Protein AF-A0A1F7UFH1-F1 (afdb_monomer)

Structure (mmCIF, N/CA/C/O backbone):
data_AF-A0A1F7UFH1-F1
#
_entry.id   AF-A0A1F7UFH1-F1
#
loop_
_atom_site.group_PDB
_atom_site.id
_atom_site.type_symbol
_atom_site.label_atom_id
_atom_site.label_alt_id
_atom_site.label_comp_id
_atom_site.label_asym_id
_atom_site.label_entity_id
_atom_site.label_seq_id
_atom_site.pdbx_PDB_ins_code
_atom_site.Cartn_x
_atom_site.Cartn_y
_atom_site.Cartn_z
_atom_site.occupancy
_atom_site.B_iso_or_equiv
_atom_site.auth_seq_id
_atom_site.auth_comp_id
_atom_site.auth_asym_id
_atom_site.auth_atom_id
_atom_site.pdbx_PDB_model_num
ATOM 1 N N . MET A 1 1 ? -10.768 9.382 16.674 1.00 61.75 1 MET A N 1
ATOM 2 C CA . MET A 1 1 ? -9.554 9.814 15.963 1.00 61.75 1 MET A CA 1
ATOM 3 C C . MET A 1 1 ? -8.473 8.775 16.171 1.00 61.75 1 MET A C 1
ATOM 5 O O . MET A 1 1 ? -8.217 8.397 17.304 1.00 61.75 1 MET A O 1
ATOM 9 N N . ALA A 1 2 ? -7.893 8.274 15.083 1.00 77.62 2 ALA A N 1
ATOM 10 C CA . ALA A 1 2 ? -6.764 7.357 15.162 1.00 77.62 2 ALA A CA 1
ATOM 11 C C . ALA A 1 2 ? -5.456 8.156 15.077 1.00 77.62 2 ALA A C 1
ATOM 13 O O . ALA A 1 2 ? -5.339 9.040 14.229 1.00 77.62 2 ALA A O 1
ATOM 14 N N . ARG A 1 3 ? -4.494 7.854 15.949 1.00 88.81 3 ARG A N 1
ATOM 15 C CA . ARG A 1 3 ? -3.124 8.366 15.890 1.00 88.81 3 ARG A CA 1
ATOM 16 C C . ARG A 1 3 ? -2.295 7.437 15.009 1.00 88.81 3 ARG A C 1
ATOM 18 O O . ARG A 1 3 ? -2.286 6.230 15.231 1.00 88.81 3 ARG A O 1
ATOM 25 N N . VAL A 1 4 ? -1.572 7.977 14.036 1.00 91.25 4 VAL A N 1
ATOM 26 C CA . VAL A 1 4 ? -0.674 7.167 13.201 1.00 91.25 4 VAL A CA 1
ATOM 27 C C . VAL A 1 4 ? 0.599 6.821 13.974 1.00 91.25 4 VAL A C 1
ATOM 29 O O . VAL A 1 4 ? 1.182 7.685 14.630 1.00 91.25 4 VAL A O 1
ATOM 32 N N . ILE A 1 5 ? 1.002 5.547 13.927 1.00 88.88 5 ILE A N 1
ATOM 33 C CA . ILE A 1 5 ? 2.249 5.061 14.533 1.00 88.88 5 ILE A CA 1
ATOM 34 C C . ILE A 1 5 ? 3.359 5.020 13.485 1.00 88.88 5 ILE A C 1
ATOM 36 O O . ILE A 1 5 ? 4.427 5.580 13.716 1.00 88.88 5 ILE A O 1
ATOM 40 N N . ASP A 1 6 ? 3.071 4.398 12.344 1.00 88.81 6 ASP A N 1
ATOM 41 C CA . ASP A 1 6 ? 3.981 4.207 11.216 1.00 88.81 6 ASP A CA 1
ATOM 42 C C . ASP A 1 6 ? 3.176 4.102 9.898 1.00 88.81 6 ASP A C 1
ATOM 44 O O . ASP A 1 6 ? 1.981 4.429 9.838 1.00 88.81 6 ASP A O 1
ATOM 48 N N . GLY A 1 7 ? 3.826 3.678 8.813 1.00 88.81 7 GLY A N 1
ATOM 49 C CA . GLY A 1 7 ? 3.218 3.592 7.487 1.00 88.81 7 GLY A CA 1
ATOM 50 C C . GLY A 1 7 ? 2.040 2.620 7.367 1.00 88.81 7 GLY A C 1
ATOM 51 O O . GLY A 1 7 ? 1.241 2.782 6.448 1.00 88.81 7 GLY A O 1
ATOM 52 N N . ASP A 1 8 ? 1.876 1.653 8.271 1.00 93.81 8 ASP A N 1
ATOM 53 C CA . ASP A 1 8 ? 0.812 0.646 8.178 1.00 93.81 8 ASP A CA 1
ATOM 54 C C . ASP A 1 8 ? 0.137 0.278 9.512 1.00 93.81 8 ASP A C 1
ATOM 56 O O . ASP A 1 8 ? -0.714 -0.621 9.564 1.00 93.81 8 ASP A O 1
ATOM 60 N N . THR A 1 9 ? 0.453 1.018 10.575 1.00 93.81 9 THR A N 1
ATOM 61 C CA . THR A 1 9 ? -0.120 0.859 11.907 1.00 93.81 9 THR A CA 1
ATOM 62 C C . THR A 1 9 ? -0.702 2.173 12.427 1.00 93.81 9 THR A C 1
ATOM 64 O O . THR A 1 9 ? -0.072 3.234 12.410 1.00 93.81 9 THR A O 1
ATOM 67 N N . VAL A 1 10 ? -1.919 2.090 12.969 1.00 94.25 10 VAL A N 1
ATOM 68 C CA . VAL A 1 10 ? -2.582 3.192 13.682 1.00 94.25 10 VAL A CA 1
ATOM 69 C C . VAL A 1 10 ? -3.036 2.748 15.068 1.00 94.25 10 VAL A C 1
ATOM 71 O O . VAL A 1 10 ? -3.318 1.574 15.308 1.00 94.25 10 VAL A O 1
ATOM 74 N N . GLU A 1 11 ? -3.121 3.697 15.987 1.00 92.25 11 GLU A N 1
ATOM 75 C CA . GLU A 1 11 ? -3.647 3.536 17.337 1.00 92.25 11 GLU A CA 1
ATOM 76 C C . GLU A 1 11 ? -5.002 4.237 17.437 1.00 92.25 11 GLU A C 1
ATOM 78 O O . GLU A 1 11 ? -5.151 5.390 17.035 1.00 92.25 11 GLU A O 1
ATOM 83 N N . LEU A 1 12 ? -6.014 3.522 17.917 1.00 88.88 12 LEU A N 1
ATOM 84 C CA . LEU A 1 12 ? -7.373 4.026 18.088 1.00 88.88 12 LEU A CA 1
ATOM 85 C C . LEU A 1 12 ? -7.514 4.749 19.438 1.00 88.88 12 LEU A C 1
ATOM 87 O O . LEU A 1 12 ? -6.643 4.665 20.300 1.00 88.88 12 LEU A O 1
ATOM 91 N N . GLU A 1 13 ? -8.635 5.446 19.646 1.00 86.81 13 GLU A N 1
ATOM 92 C CA . GLU A 1 13 ? -8.878 6.217 20.880 1.00 86.81 13 GLU A CA 1
ATOM 93 C C . GLU A 1 13 ? -8.868 5.363 22.154 1.00 86.81 13 GLU A C 1
ATOM 95 O O . GLU A 1 13 ? -8.534 5.857 23.226 1.00 86.81 13 GLU A O 1
ATOM 100 N N . ASP A 1 14 ? -9.217 4.081 22.040 1.00 87.12 14 ASP A N 1
ATOM 101 C CA . ASP A 1 14 ? -9.200 3.123 23.148 1.00 87.12 14 ASP A CA 1
ATOM 102 C C . ASP A 1 14 ? -7.798 2.547 23.436 1.00 87.12 14 ASP A C 1
ATOM 104 O O . ASP A 1 14 ? -7.653 1.653 24.271 1.00 87.12 14 ASP A O 1
ATOM 108 N N . GLY A 1 15 ? -6.761 3.041 22.748 1.00 89.56 15 GLY A N 1
ATOM 109 C CA . GLY A 1 15 ? -5.380 2.569 22.845 1.00 89.56 15 GLY A CA 1
ATOM 110 C C . GLY A 1 15 ? -5.121 1.244 22.123 1.00 89.56 15 GLY A C 1
ATOM 111 O O . GLY A 1 15 ? -3.995 0.741 22.139 1.00 89.56 15 GLY A O 1
ATOM 112 N N . SER A 1 16 ? -6.133 0.649 21.484 1.00 90.81 16 SER A N 1
ATOM 113 C CA . SER A 1 16 ? -5.933 -0.539 20.662 1.00 90.81 16 SER A CA 1
ATOM 114 C C . SER A 1 16 ? -5.241 -0.180 19.347 1.00 90.81 16 SER A C 1
ATOM 116 O O . SER A 1 16 ? -5.392 0.913 18.804 1.00 90.81 16 SER A O 1
ATOM 118 N N . ARG A 1 17 ? -4.452 -1.119 18.817 1.00 95.06 17 ARG A N 1
ATOM 119 C CA . ARG A 1 17 ? -3.702 -0.930 17.570 1.00 95.06 17 ARG A CA 1
ATOM 120 C C . ARG A 1 17 ? -4.344 -1.681 16.421 1.00 95.06 17 ARG A C 1
ATOM 122 O O . ARG A 1 17 ? -4.841 -2.795 16.598 1.00 95.06 17 ARG A O 1
ATOM 129 N N . LEU A 1 18 ? -4.269 -1.091 15.239 1.00 95.62 18 LEU A N 1
ATOM 130 C CA . LEU A 1 18 ? -4.772 -1.634 13.990 1.00 95.62 18 LEU A CA 1
ATOM 131 C C . LEU A 1 18 ? -3.614 -1.726 12.991 1.00 95.62 18 LEU A C 1
ATOM 133 O O . LEU A 1 18 ? -2.954 -0.723 12.736 1.00 95.62 18 LEU A O 1
ATOM 137 N N . ARG A 1 19 ? -3.381 -2.924 12.439 1.00 96.81 19 ARG A N 1
ATOM 138 C CA . ARG A 1 19 ? -2.370 -3.209 11.409 1.00 96.81 19 ARG A CA 1
ATOM 139 C C . ARG A 1 19 ? -3.048 -3.403 10.057 1.00 96.81 19 ARG A C 1
ATOM 141 O O . ARG A 1 19 ? -4.028 -4.149 9.942 1.00 96.81 19 ARG A O 1
ATOM 148 N N . TYR A 1 20 ? -2.534 -2.727 9.038 1.00 97.50 20 TYR A N 1
ATOM 149 C CA . TYR A 1 20 ? -3.092 -2.778 7.694 1.00 97.50 20 TYR A CA 1
ATOM 150 C C . TYR A 1 20 ? -2.791 -4.136 7.060 1.00 97.50 20 TYR A C 1
ATOM 152 O O . TYR A 1 20 ? -1.645 -4.576 7.017 1.00 97.50 20 TYR A O 1
ATOM 160 N N . ILE A 1 21 ? -3.828 -4.814 6.571 1.00 97.75 21 ILE A N 1
ATOM 161 C CA . ILE A 1 21 ? -3.689 -6.128 5.935 1.00 97.75 21 ILE A CA 1
ATOM 162 C C . ILE A 1 21 ? -3.039 -5.994 4.551 1.00 97.75 21 ILE A C 1
ATOM 164 O O . ILE A 1 21 ? -3.384 -5.099 3.774 1.00 97.75 21 ILE A O 1
ATOM 168 N N . GLY A 1 22 ? -2.163 -6.951 4.229 1.00 94.44 22 GLY A N 1
ATOM 169 C CA . GLY A 1 22 ? -1.655 -7.208 2.877 1.00 94.44 22 GLY A CA 1
ATOM 170 C C . GLY A 1 22 ? -0.543 -6.273 2.405 1.00 94.44 22 GLY A C 1
ATOM 171 O O . GLY A 1 22 ? -0.134 -6.349 1.243 1.00 94.44 22 GLY A O 1
ATOM 172 N N . ILE A 1 23 ? -0.061 -5.399 3.291 1.00 96.50 23 ILE A N 1
ATOM 173 C CA . ILE A 1 23 ? 1.016 -4.458 3.000 1.00 96.50 23 ILE A CA 1
ATOM 174 C C . ILE A 1 23 ? 2.067 -4.467 4.106 1.00 96.50 23 ILE A C 1
ATOM 176 O O . ILE A 1 23 ? 1.764 -4.805 5.251 1.00 96.50 23 ILE A O 1
ATOM 180 N N . ASP A 1 24 ? 3.283 -4.077 3.755 1.00 93.12 24 ASP A N 1
ATOM 181 C CA . ASP A 1 24 ? 4.407 -3.945 4.677 1.00 93.12 24 ASP A CA 1
ATOM 182 C C . ASP A 1 24 ? 5.132 -2.624 4.411 1.00 93.12 24 ASP A C 1
ATOM 184 O O . ASP A 1 24 ? 5.753 -2.451 3.357 1.00 93.12 24 ASP A O 1
ATOM 188 N N . ALA A 1 25 ? 4.955 -1.656 5.303 1.00 92.00 25 ALA A N 1
ATOM 189 C CA . ALA A 1 25 ? 5.578 -0.346 5.220 1.00 92.00 25 ALA A CA 1
ATOM 190 C C . ALA A 1 25 ? 6.925 -0.334 5.959 1.00 92.00 25 ALA A C 1
ATOM 192 O O . ALA A 1 25 ? 7.086 -1.064 6.934 1.00 92.00 25 ALA A O 1
ATOM 193 N N . PRO A 1 26 ? 7.886 0.501 5.524 1.00 85.12 26 PRO A N 1
ATOM 194 C CA . PRO A 1 26 ? 9.141 0.653 6.238 1.00 85.12 26 PRO A CA 1
ATOM 195 C C . PRO A 1 26 ? 8.922 1.136 7.677 1.00 85.12 26 PRO A C 1
ATOM 197 O O . PRO A 1 26 ? 8.178 2.092 7.912 1.00 85.12 26 PRO A O 1
ATOM 200 N N . GLU A 1 27 ? 9.589 0.488 8.626 1.00 76.62 27 GLU A N 1
ATOM 201 C CA . GLU A 1 27 ? 9.406 0.736 10.058 1.00 76.62 27 GLU A CA 1
ATOM 202 C C . GLU A 1 27 ? 10.295 1.883 10.572 1.00 76.62 27 GLU A C 1
ATOM 204 O O . GLU A 1 27 ? 11.499 1.968 10.283 1.00 76.62 27 GLU A O 1
ATOM 209 N N . VAL A 1 28 ? 9.715 2.751 11.408 1.00 66.88 28 VAL A N 1
ATOM 210 C CA . VAL A 1 28 ? 10.459 3.807 12.110 1.00 66.88 28 VAL A CA 1
ATOM 211 C C . VAL A 1 28 ? 11.191 3.171 13.292 1.00 66.88 28 VAL A C 1
ATOM 213 O O . VAL A 1 28 ? 10.587 2.704 14.261 1.00 66.88 28 VAL A O 1
ATOM 216 N N . SER A 1 29 ? 12.521 3.124 13.229 1.00 62.78 29 SER A N 1
ATOM 217 C CA . SER A 1 29 ? 13.323 2.489 14.277 1.00 62.78 29 SER A CA 1
ATOM 218 C C . SER A 1 29 ? 13.402 3.355 15.532 1.00 62.78 29 SER A C 1
ATOM 220 O O . SER A 1 29 ? 13.852 4.496 15.491 1.00 62.78 29 SER A O 1
ATOM 222 N N . SER A 1 30 ? 13.091 2.766 16.686 1.00 53.84 30 SER A N 1
ATOM 223 C CA . SER A 1 30 ? 13.350 3.375 17.998 1.00 53.84 30 SER A CA 1
ATOM 224 C C . SER A 1 30 ? 14.800 3.209 18.480 1.00 53.84 30 SER A C 1
ATOM 226 O O . SER A 1 30 ? 15.181 3.803 19.487 1.00 53.84 30 SER A O 1
ATOM 228 N N . THR A 1 31 ? 15.618 2.406 17.786 1.00 52.88 31 THR A N 1
ATOM 229 C CA . THR A 1 31 ? 16.976 2.010 18.211 1.00 52.88 31 THR A CA 1
ATOM 230 C C . THR A 1 31 ? 18.082 2.411 17.232 1.00 52.88 31 THR A C 1
ATOM 232 O O . THR A 1 31 ? 19.255 2.144 17.494 1.00 52.88 31 THR A O 1
ATOM 235 N N . GLY A 1 32 ? 17.736 3.110 16.146 1.00 53.22 32 GLY A N 1
ATOM 236 C CA . GLY A 1 32 ? 18.671 3.949 15.393 1.00 53.22 32 GLY A CA 1
ATOM 237 C C . GLY A 1 32 ? 18.863 3.626 13.912 1.00 53.22 32 GLY A C 1
ATOM 238 O O . GLY A 1 32 ? 19.435 4.460 13.217 1.00 53.22 32 GLY A O 1
ATOM 239 N N . ARG A 1 33 ? 18.394 2.485 13.385 1.00 55.78 33 ARG A N 1
ATOM 240 C CA . ARG A 1 33 ? 18.435 2.224 11.931 1.00 55.78 33 ARG A CA 1
ATOM 241 C C . ARG A 1 33 ? 17.031 2.211 11.361 1.00 55.78 33 ARG A C 1
ATOM 243 O O . ARG A 1 33 ? 16.427 1.156 11.215 1.00 55.78 33 ARG A O 1
ATOM 250 N N . GLU A 1 34 ? 16.530 3.409 11.103 1.00 66.62 34 GLU A N 1
ATOM 251 C CA . GLU A 1 34 ? 15.275 3.613 10.397 1.00 66.62 34 GLU A CA 1
ATOM 252 C C . GLU A 1 34 ? 15.334 2.987 9.000 1.00 66.62 34 GLU A C 1
ATOM 254 O O . GLU A 1 34 ? 16.358 3.064 8.307 1.00 66.62 34 GLU A O 1
ATOM 259 N N . GLU A 1 35 ? 14.253 2.317 8.608 1.00 77.38 35 GLU A N 1
ATOM 260 C CA . GLU A 1 35 ? 14.144 1.775 7.264 1.00 77.38 35 GLU A CA 1
ATOM 261 C C . GLU A 1 35 ? 13.930 2.911 6.262 1.00 77.38 35 GLU A C 1
ATOM 263 O O . GLU A 1 35 ? 13.284 3.921 6.544 1.00 77.38 35 GLU A O 1
ATOM 268 N N . CYS A 1 36 ? 14.502 2.776 5.067 1.00 81.00 36 CYS A N 1
ATOM 269 C CA . CYS A 1 36 ? 14.385 3.834 4.075 1.00 81.00 36 CYS A CA 1
ATOM 270 C C . CYS A 1 36 ? 12.912 4.144 3.770 1.00 81.00 36 CYS A C 1
ATOM 272 O O . CYS A 1 36 ? 12.140 3.233 3.481 1.00 81.00 36 CYS A O 1
ATOM 274 N N . LEU A 1 37 ? 12.564 5.436 3.778 1.00 85.06 37 LEU A N 1
ATOM 275 C CA . LEU A 1 37 ? 11.209 5.971 3.591 1.00 85.06 37 LEU A CA 1
ATOM 276 C C . LEU A 1 37 ? 10.218 5.690 4.730 1.00 85.06 37 LEU A C 1
ATOM 278 O O . LEU A 1 37 ? 9.031 5.936 4.529 1.00 85.06 37 LEU A O 1
ATOM 282 N N . ALA A 1 38 ? 10.655 5.275 5.920 1.00 86.50 38 ALA A N 1
ATOM 283 C CA . ALA A 1 38 ? 9.745 5.091 7.054 1.00 86.50 38 ALA A CA 1
ATOM 284 C C . ALA A 1 38 ? 9.035 6.395 7.472 1.00 86.50 38 ALA A C 1
ATOM 286 O O . ALA A 1 38 ? 7.804 6.416 7.563 1.00 86.50 38 ALA A O 1
ATOM 287 N N . GLU A 1 39 ? 9.754 7.520 7.607 1.00 83.94 39 GLU A N 1
ATOM 288 C CA . GLU A 1 39 ? 9.119 8.830 7.852 1.00 83.94 39 GLU A CA 1
ATOM 289 C C . GLU A 1 39 ? 8.142 9.219 6.732 1.00 83.94 39 GLU A C 1
ATOM 291 O O . GLU A 1 39 ? 7.045 9.710 6.995 1.00 83.94 39 GLU A O 1
ATOM 296 N N . ALA A 1 40 ? 8.513 8.972 5.471 1.00 85.56 40 ALA A N 1
ATOM 297 C CA . ALA A 1 40 ? 7.681 9.310 4.317 1.00 85.56 40 ALA A CA 1
ATOM 298 C C . ALA A 1 40 ? 6.398 8.463 4.271 1.00 85.56 40 ALA A C 1
ATOM 300 O O . ALA A 1 40 ? 5.319 8.996 4.013 1.00 85.56 40 ALA A O 1
ATOM 301 N N . ALA A 1 41 ? 6.499 7.164 4.565 1.00 89.12 41 ALA A N 1
ATOM 302 C CA . ALA A 1 41 ? 5.360 6.261 4.672 1.00 89.12 41 ALA A CA 1
ATOM 303 C C . ALA A 1 41 ? 4.435 6.672 5.825 1.00 89.12 41 ALA A C 1
ATOM 305 O O . ALA A 1 41 ? 3.218 6.750 5.648 1.00 89.12 41 ALA A O 1
ATOM 306 N N . THR A 1 42 ? 5.013 7.034 6.971 1.00 88.31 42 THR A N 1
ATOM 307 C CA . THR A 1 42 ? 4.276 7.533 8.138 1.00 88.31 42 THR A CA 1
ATOM 308 C C . THR A 1 42 ? 3.544 8.839 7.821 1.00 88.31 42 THR A C 1
ATOM 310 O O . THR A 1 42 ? 2.342 8.948 8.057 1.00 88.31 42 THR A O 1
ATOM 313 N N . ALA A 1 43 ? 4.224 9.816 7.215 1.00 85.00 43 ALA A N 1
ATOM 314 C CA . ALA A 1 43 ? 3.645 11.105 6.835 1.00 85.00 43 ALA A CA 1
ATOM 315 C C . ALA A 1 43 ? 2.539 10.970 5.774 1.00 85.00 43 ALA A C 1
ATOM 317 O O . ALA A 1 43 ? 1.535 11.693 5.814 1.00 85.00 43 ALA A O 1
ATOM 318 N N . ALA A 1 44 ? 2.692 10.028 4.841 1.00 90.25 44 ALA A N 1
ATOM 319 C CA . ALA A 1 44 ? 1.640 9.690 3.894 1.00 90.25 44 ALA A CA 1
ATOM 320 C C . ALA A 1 44 ? 0.432 9.095 4.621 1.00 90.25 44 ALA A C 1
ATOM 322 O O . ALA A 1 44 ? -0.681 9.574 4.419 1.00 90.25 44 ALA A O 1
ATOM 323 N N . ASN A 1 45 ? 0.635 8.128 5.521 1.00 93.38 45 ASN A N 1
ATOM 324 C CA . ASN A 1 45 ? -0.454 7.538 6.293 1.00 93.38 45 ASN A CA 1
ATOM 325 C C . ASN A 1 45 ? -1.191 8.605 7.128 1.00 93.38 45 ASN A C 1
ATOM 327 O O . ASN A 1 45 ? -2.411 8.712 7.020 1.00 93.38 45 ASN A O 1
ATOM 331 N N . VAL A 1 46 ? -0.468 9.493 7.828 1.00 90.00 46 VAL A N 1
ATOM 332 C CA . VAL A 1 46 ? -1.025 10.679 8.521 1.00 90.00 46 VAL A CA 1
ATOM 333 C C . VAL A 1 46 ? -1.912 11.497 7.589 1.00 90.00 46 VAL A C 1
ATOM 335 O O . VAL A 1 46 ? -3.087 11.721 7.876 1.00 90.00 46 VAL A O 1
ATOM 338 N N . SER A 1 47 ? -1.387 11.877 6.425 1.00 89.94 47 SER A N 1
ATOM 339 C CA . SER A 1 47 ? -2.120 12.683 5.442 1.00 89.94 47 SER A CA 1
ATOM 340 C C . SER A 1 47 ? -3.365 11.972 4.903 1.00 89.94 47 SER A C 1
ATOM 342 O O . SER A 1 47 ? -4.319 12.622 4.460 1.00 89.94 47 SER A O 1
ATOM 344 N N . LEU A 1 48 ? -3.373 10.637 4.910 1.00 88.31 48 LEU A N 1
ATOM 345 C CA . LEU A 1 48 ? -4.475 9.819 4.426 1.00 88.31 48 LEU A CA 1
ATOM 346 C C . LEU A 1 48 ? -5.577 9.635 5.467 1.00 88.31 48 LEU A C 1
ATOM 348 O O . LEU A 1 48 ? -6.738 9.696 5.061 1.00 88.31 48 LEU A O 1
ATOM 352 N N . VAL A 1 49 ? -5.251 9.472 6.753 1.00 91.25 49 VAL A N 1
ATOM 353 C CA . VAL A 1 49 ? -6.223 9.033 7.776 1.00 91.25 49 VAL A CA 1
ATOM 354 C C . VAL A 1 49 ? -6.447 10.012 8.927 1.00 91.25 49 VAL A C 1
ATOM 356 O O . VAL A 1 49 ? -7.525 10.001 9.521 1.00 91.25 49 VAL A O 1
ATOM 359 N N . GLU A 1 50 ? -5.476 10.860 9.263 1.00 85.75 50 GLU A N 1
ATOM 360 C CA . GLU A 1 50 ? -5.580 11.713 10.447 1.00 85.75 50 GLU A CA 1
ATOM 361 C C . GLU A 1 50 ? -6.606 12.835 10.237 1.00 85.75 50 GLU A C 1
ATOM 363 O O . GLU A 1 50 ? -6.698 13.445 9.171 1.00 85.75 50 GLU A O 1
ATOM 368 N N . GLY A 1 51 ? -7.440 13.069 11.255 1.00 84.06 51 GLY A N 1
ATOM 369 C CA . GLY A 1 51 ? -8.540 14.034 11.191 1.00 84.06 51 GLY A CA 1
ATOM 370 C C . GLY A 1 51 ? -9.693 13.648 10.253 1.00 84.06 51 GLY A C 1
ATOM 371 O O . GLY A 1 51 ? -10.599 14.458 10.060 1.00 84.06 51 GLY A O 1
ATOM 372 N N . LYS A 1 52 ? -9.692 12.435 9.679 1.00 86.00 52 LYS A N 1
ATOM 373 C CA . LYS A 1 52 ? -10.736 11.953 8.763 1.00 86.00 52 LYS A CA 1
ATOM 374 C C . LYS A 1 52 ? -11.548 10.815 9.367 1.00 86.00 52 LYS A C 1
ATOM 376 O O . LYS A 1 52 ? -11.082 10.073 10.231 1.00 86.00 52 LYS A O 1
ATOM 381 N N . GLU A 1 53 ? -12.769 10.659 8.870 1.00 86.25 53 GLU A N 1
ATOM 382 C CA . GLU A 1 53 ? -13.561 9.459 9.118 1.00 86.25 53 GLU A CA 1
ATOM 383 C C . GLU A 1 53 ? -13.034 8.318 8.241 1.00 86.25 53 GLU A C 1
ATOM 385 O O . GLU A 1 53 ? -12.935 8.451 7.016 1.00 86.25 53 GLU A O 1
ATOM 390 N N . VAL A 1 54 ? -12.671 7.205 8.878 1.00 90.44 54 VAL A N 1
ATOM 391 C CA . VAL A 1 54 ? -12.147 6.018 8.202 1.00 90.44 54 VAL A CA 1
ATOM 392 C C . VAL A 1 54 ? -13.083 4.835 8.395 1.00 90.44 54 VAL A C 1
ATOM 394 O O . VAL A 1 54 ? -13.510 4.530 9.507 1.00 90.44 54 VAL A O 1
ATOM 397 N N . ALA A 1 55 ? -13.377 4.138 7.303 1.00 92.12 55 ALA A N 1
ATOM 398 C CA . ALA A 1 55 ? -14.085 2.870 7.327 1.00 92.12 55 ALA A CA 1
ATOM 399 C C . ALA A 1 55 ? -13.076 1.720 7.329 1.00 92.12 55 ALA A C 1
ATOM 401 O O . ALA A 1 55 ? -12.084 1.738 6.599 1.00 92.12 55 ALA A O 1
ATOM 402 N N . VAL A 1 56 ? -13.344 0.688 8.125 1.00 94.75 56 VAL A N 1
ATOM 403 C CA . VAL A 1 56 ? -12.469 -0.482 8.242 1.00 94.75 56 VAL A CA 1
ATOM 404 C C . VAL A 1 56 ? -13.215 -1.752 7.855 1.00 94.75 56 VAL A C 1
ATOM 406 O O . VAL A 1 56 ? -14.396 -1.908 8.160 1.00 94.75 56 VAL A O 1
ATOM 409 N N . LYS A 1 57 ? -12.532 -2.676 7.177 1.00 95.81 57 LYS A N 1
ATOM 410 C CA . LYS A 1 57 ? -13.069 -3.997 6.820 1.00 95.81 57 LYS A CA 1
ATOM 411 C C . LYS A 1 57 ? -12.145 -5.095 7.329 1.00 95.81 57 LYS A C 1
ATOM 413 O O . LYS A 1 57 ? -10.928 -4.948 7.274 1.00 95.81 57 LYS A O 1
ATOM 418 N N . THR A 1 58 ? -12.723 -6.187 7.808 1.00 96.69 58 THR A N 1
ATOM 419 C CA . THR A 1 58 ? -11.991 -7.396 8.200 1.00 96.69 58 THR A CA 1
ATOM 420 C C . THR A 1 58 ? -11.762 -8.318 7.004 1.00 96.69 58 THR A C 1
ATOM 422 O O . THR A 1 58 ? -12.399 -8.173 5.951 1.00 96.69 58 THR A O 1
ATOM 425 N N . ASP A 1 59 ? -10.860 -9.277 7.189 1.00 95.88 59 ASP A N 1
ATOM 426 C CA . ASP A 1 59 ? -10.744 -10.465 6.345 1.00 95.88 59 ASP A C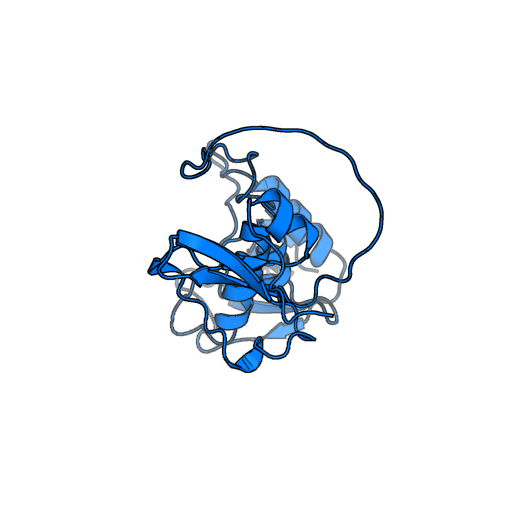A 1
ATOM 427 C C . ASP A 1 59 ? -11.030 -11.716 7.200 1.00 95.88 59 ASP A C 1
ATOM 429 O O . ASP A 1 59 ? -11.958 -11.686 8.014 1.00 95.88 59 ASP A O 1
ATOM 433 N N . VAL A 1 60 ? -10.276 -12.801 7.025 1.00 97.00 60 VAL A N 1
ATOM 434 C CA . VAL A 1 60 ? -10.461 -14.059 7.758 1.00 97.00 60 VAL A CA 1
ATOM 435 C C . VAL A 1 60 ? -10.016 -13.917 9.215 1.00 97.00 60 VAL A C 1
ATOM 437 O O . VAL A 1 60 ? -10.716 -14.373 10.120 1.00 97.00 60 VAL A O 1
ATOM 440 N N . SER A 1 61 ? -8.872 -13.279 9.450 1.00 95.50 61 SER A N 1
ATOM 441 C CA . SER A 1 61 ? -8.314 -13.046 10.779 1.00 95.50 61 SER A CA 1
ATOM 442 C C . SER A 1 61 ? -8.795 -11.707 11.339 1.00 95.50 61 SER A C 1
ATOM 444 O O . SER A 1 61 ? -8.753 -10.678 10.664 1.00 95.50 61 SER A O 1
ATOM 446 N N . ASP A 1 62 ? -9.210 -11.689 12.608 1.00 95.81 62 ASP A N 1
ATOM 447 C CA . ASP A 1 62 ? -9.581 -10.439 13.285 1.00 95.81 62 ASP A CA 1
ATOM 448 C C . ASP A 1 62 ? -8.373 -9.721 13.901 1.00 95.81 62 ASP A C 1
ATOM 450 O O . ASP A 1 62 ? -8.275 -8.494 13.840 1.00 95.81 62 ASP A O 1
ATOM 454 N N . LYS A 1 63 ? -7.447 -10.479 14.494 1.00 96.44 63 LYS A N 1
ATOM 455 C CA . LYS A 1 63 ? -6.266 -9.966 15.194 1.00 96.44 63 LYS A CA 1
ATOM 456 C C . LYS A 1 63 ? -5.036 -10.803 14.879 1.00 96.44 63 LYS A C 1
ATOM 458 O O . LYS A 1 63 ? -5.147 -11.997 14.613 1.00 96.44 63 LYS A O 1
ATOM 463 N N . ASP A 1 64 ? -3.867 -10.181 14.963 1.00 93.62 64 ASP A N 1
ATOM 464 C CA . ASP A 1 64 ? -2.592 -10.888 14.903 1.00 93.62 64 ASP A CA 1
ATOM 465 C C . ASP A 1 64 ? -2.147 -11.426 16.278 1.00 93.62 64 ASP A C 1
ATOM 467 O O . ASP A 1 64 ? -2.791 -11.212 17.309 1.00 93.62 64 ASP A O 1
ATOM 471 N N . ARG A 1 65 ? -0.994 -12.109 16.306 1.00 93.56 65 ARG A N 1
ATOM 472 C CA . ARG A 1 65 ? -0.400 -12.670 17.535 1.00 93.56 65 ARG A CA 1
ATOM 473 C C . ARG A 1 65 ? -0.020 -11.629 18.597 1.00 93.56 65 ARG A C 1
ATOM 475 O O . ARG A 1 65 ? 0.255 -12.007 19.731 1.00 93.56 65 ARG A O 1
ATOM 482 N N . TYR A 1 66 ? 0.037 -10.352 18.230 1.00 91.44 66 TYR A N 1
ATOM 483 C CA . TYR A 1 66 ? 0.357 -9.234 19.115 1.00 91.44 66 TYR A CA 1
ATOM 484 C C . TYR A 1 66 ? -0.906 -8.513 19.613 1.00 91.44 66 TYR A C 1
ATOM 486 O O . TYR A 1 66 ? -0.805 -7.520 20.327 1.00 91.44 66 TYR A O 1
ATOM 494 N N . GLY A 1 67 ? -2.096 -8.999 19.243 1.00 93.81 67 GLY A N 1
ATOM 495 C CA . GLY A 1 67 ? -3.380 -8.418 19.628 1.00 93.81 67 GLY A CA 1
ATOM 496 C C . GLY A 1 67 ? -3.810 -7.218 18.780 1.00 93.81 67 GLY A C 1
ATOM 497 O O . GLY A 1 67 ? -4.861 -6.627 19.070 1.00 93.81 67 GLY A O 1
ATOM 498 N N . ARG A 1 68 ? -3.051 -6.871 17.728 1.00 96.50 68 ARG A N 1
ATOM 499 C CA . ARG A 1 68 ? -3.400 -5.785 16.803 1.00 96.50 68 ARG A CA 1
ATOM 500 C C . ARG A 1 68 ? -4.548 -6.238 15.918 1.00 96.50 68 ARG A C 1
ATOM 502 O O . ARG A 1 68 ? -4.512 -7.333 15.365 1.00 96.50 68 ARG A O 1
ATOM 509 N N . SER A 1 69 ? -5.562 -5.397 15.782 1.00 97.19 69 SER A N 1
ATOM 510 C CA . SER A 1 69 ? -6.693 -5.643 14.892 1.00 97.19 69 SER A CA 1
ATOM 511 C C . SER A 1 69 ? -6.233 -5.574 13.435 1.00 97.19 69 SER A C 1
ATOM 513 O O . SER A 1 69 ? -5.591 -4.610 13.030 1.00 97.19 69 SER A O 1
ATOM 515 N N . LEU A 1 70 ? -6.563 -6.581 12.636 1.00 97.44 70 LEU A N 1
ATOM 516 C CA . LEU A 1 70 ? -6.191 -6.666 11.226 1.00 97.44 70 LEU A CA 1
ATOM 517 C C . LEU A 1 70 ? -7.302 -6.068 10.371 1.00 97.44 70 LEU A C 1
ATOM 519 O O . LEU A 1 70 ? -8.435 -6.554 10.407 1.00 97.44 70 LEU A O 1
ATOM 523 N N . ARG A 1 71 ? -7.022 -4.987 9.635 1.00 97.81 71 ARG A N 1
ATOM 524 C CA . ARG A 1 71 ? -8.046 -4.307 8.825 1.00 97.81 71 ARG A CA 1
ATOM 525 C C . ARG A 1 71 ? -7.542 -3.844 7.458 1.00 97.81 71 ARG A C 1
ATOM 527 O O . ARG A 1 71 ? -6.385 -3.476 7.275 1.00 97.81 71 ARG A O 1
ATOM 534 N N . TYR A 1 72 ? -8.468 -3.793 6.510 1.00 97.69 72 TYR A N 1
ATOM 535 C CA . TYR A 1 72 ? -8.397 -2.954 5.316 1.00 97.69 72 TYR A CA 1
ATOM 536 C C . TYR A 1 72 ? -9.002 -1.587 5.637 1.00 97.69 72 TYR A C 1
ATOM 538 O O . TYR A 1 72 ? -10.101 -1.538 6.193 1.00 97.69 72 TYR A O 1
ATOM 546 N N . VAL A 1 73 ? -8.315 -0.498 5.296 1.00 96.44 73 VAL A N 1
ATOM 547 C CA . VAL A 1 73 ? -8.685 0.862 5.713 1.00 96.44 73 VAL A CA 1
ATOM 548 C C . VAL A 1 73 ? -9.075 1.719 4.516 1.00 96.44 73 VAL A C 1
ATOM 550 O O . VAL A 1 73 ? -8.363 1.771 3.516 1.00 96.44 73 VAL A O 1
ATOM 553 N N . TYR A 1 74 ? -10.202 2.415 4.632 1.00 94.75 74 TYR A N 1
ATOM 554 C CA . TYR A 1 74 ? -10.731 3.321 3.620 1.00 94.75 74 TYR A CA 1
ATOM 555 C C . TYR A 1 74 ? -10.944 4.715 4.205 1.00 94.75 74 TYR A C 1
ATOM 557 O O . TYR A 1 74 ? -11.545 4.847 5.268 1.00 94.75 74 TYR A O 1
ATOM 565 N N . ALA A 1 75 ? -10.505 5.750 3.492 1.00 88.75 75 ALA A N 1
ATOM 566 C CA . ALA A 1 75 ? -10.814 7.147 3.792 1.00 88.75 75 ALA A CA 1
ATOM 567 C C . ALA A 1 75 ? -11.736 7.684 2.686 1.00 88.75 75 ALA A C 1
ATOM 569 O O . ALA A 1 75 ? -11.282 8.022 1.591 1.00 88.75 75 ALA A O 1
ATOM 570 N N . GLY A 1 76 ? -13.049 7.691 2.936 1.00 90.56 76 GLY A N 1
ATOM 571 C CA . GLY A 1 76 ? -14.042 7.852 1.868 1.00 90.56 76 GLY A CA 1
ATOM 572 C C . GLY A 1 76 ? -13.960 6.698 0.861 1.00 90.56 76 GLY A C 1
ATOM 573 O O . GLY A 1 76 ? -14.022 5.532 1.246 1.00 90.56 76 GLY A O 1
ATOM 574 N N . GLU A 1 77 ? -13.787 7.011 -0.425 1.00 88.38 77 GLU A N 1
ATOM 575 C CA . GLU A 1 77 ? -13.601 6.002 -1.485 1.00 88.38 77 GLU A CA 1
ATOM 576 C C . GLU A 1 77 ? -12.143 5.545 -1.648 1.00 88.38 77 GLU A C 1
ATOM 578 O O . GLU A 1 77 ? -11.861 4.599 -2.385 1.00 88.38 77 GLU A O 1
ATOM 583 N N . LEU A 1 78 ? -11.200 6.193 -0.958 1.00 90.00 78 LEU A N 1
ATOM 584 C CA . LEU A 1 78 ? -9.783 5.892 -1.097 1.00 90.00 78 LEU A CA 1
ATOM 585 C C . LEU A 1 78 ? -9.406 4.653 -0.287 1.00 90.00 78 LEU A C 1
ATOM 587 O O . LEU A 1 78 ? -9.511 4.658 0.940 1.00 90.00 78 LEU A O 1
ATOM 591 N N . PHE A 1 79 ? -8.899 3.617 -0.957 1.00 96.31 79 PHE A N 1
ATOM 592 C CA . PHE A 1 79 ? -8.338 2.449 -0.285 1.00 96.31 79 PHE A CA 1
ATOM 593 C C . PHE A 1 79 ? -6.907 2.743 0.182 1.00 96.31 79 PHE A C 1
ATOM 595 O O . PHE A 1 79 ? -5.961 2.716 -0.610 1.00 96.31 79 PHE A O 1
ATOM 602 N N . VAL A 1 80 ? -6.744 3.034 1.474 1.00 96.75 80 VAL A N 1
ATOM 603 C CA . VAL A 1 80 ? -5.480 3.504 2.066 1.00 96.75 80 VAL A CA 1
ATOM 604 C C . VAL A 1 80 ? -4.367 2.475 1.876 1.00 96.75 80 VAL A C 1
ATOM 606 O O . VAL A 1 80 ? -3.288 2.839 1.416 1.00 96.75 80 VAL A O 1
ATOM 609 N N . ASN A 1 81 ? -4.647 1.188 2.12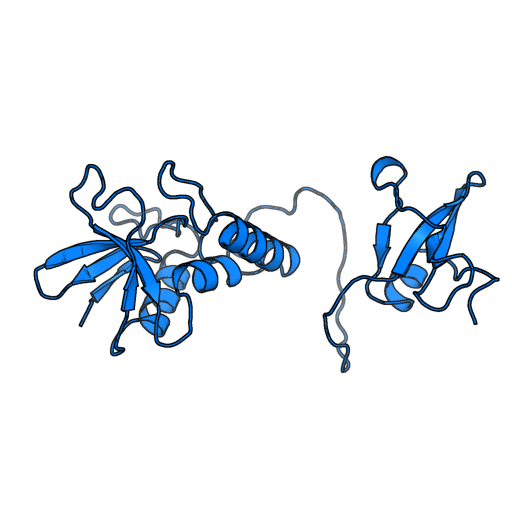3 1.00 97.75 81 ASN A N 1
ATOM 610 C CA . ASN A 1 81 ? -3.655 0.120 1.966 1.00 97.75 81 ASN A CA 1
ATOM 611 C C . ASN A 1 81 ? -3.058 0.109 0.547 1.00 97.75 81 ASN A C 1
ATOM 613 O O . ASN A 1 81 ? -1.843 0.143 0.376 1.00 97.75 81 ASN A O 1
ATOM 617 N N . ALA A 1 82 ? -3.917 0.100 -0.479 1.00 94.69 82 ALA A N 1
ATOM 618 C CA . ALA A 1 82 ? -3.475 0.083 -1.871 1.00 94.69 82 ALA A CA 1
ATOM 619 C C . ALA A 1 82 ? -2.776 1.390 -2.268 1.00 94.69 82 ALA A C 1
ATOM 621 O O . ALA A 1 82 ? -1.812 1.358 -3.026 1.00 94.69 82 ALA A O 1
ATOM 622 N N . THR A 1 83 ? -3.218 2.524 -1.718 1.00 95.62 83 THR A N 1
ATOM 623 C CA . THR A 1 83 ? -2.633 3.847 -1.986 1.00 95.62 83 THR A CA 1
ATOM 624 C C . THR A 1 83 ? -1.178 3.932 -1.529 1.00 95.62 83 THR A C 1
ATOM 626 O O . THR A 1 83 ? -0.336 4.447 -2.259 1.00 95.62 83 THR A O 1
ATOM 629 N N . LEU A 1 84 ? -0.857 3.394 -0.351 1.00 92.56 84 LEU A N 1
ATOM 630 C CA . LEU A 1 84 ? 0.517 3.373 0.161 1.00 92.56 84 LEU A CA 1
ATOM 631 C C . LEU A 1 84 ? 1.438 2.517 -0.721 1.00 92.56 84 LEU A C 1
ATOM 633 O O . LEU A 1 84 ? 2.564 2.918 -1.021 1.00 92.56 84 LEU A O 1
ATOM 637 N N . VAL A 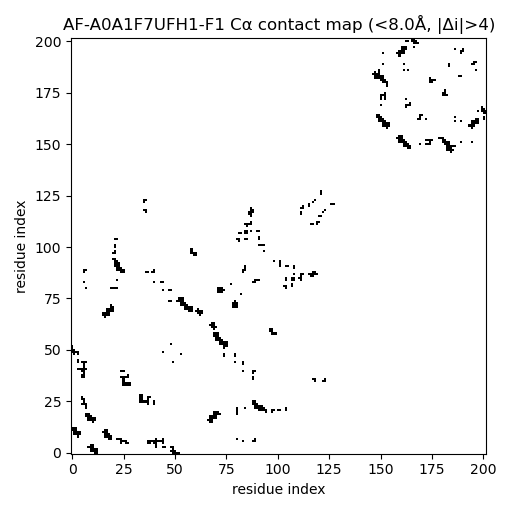1 85 ? 0.939 1.375 -1.202 1.00 96.38 85 VAL A N 1
ATOM 638 C CA . VAL A 1 85 ? 1.677 0.512 -2.138 1.00 96.38 85 VAL A CA 1
ATOM 639 C C . VAL A 1 85 ? 1.876 1.200 -3.491 1.00 96.38 85 VAL A C 1
ATOM 641 O O . VAL A 1 85 ? 2.977 1.180 -4.034 1.00 96.38 85 VAL A O 1
ATOM 644 N N . GLU A 1 86 ? 0.839 1.857 -4.016 1.00 91.31 86 GLU A N 1
ATOM 645 C CA . GLU A 1 86 ? 0.873 2.615 -5.277 1.00 91.31 86 GLU A CA 1
ATOM 646 C C . GLU A 1 86 ? 1.935 3.724 -5.258 1.00 91.31 86 GLU A C 1
ATOM 648 O O . GLU A 1 86 ? 2.593 3.981 -6.262 1.00 91.31 86 GLU A O 1
ATOM 653 N N . GLN A 1 87 ? 2.132 4.365 -4.103 1.00 87.25 87 GLN A N 1
ATOM 654 C CA . GLN A 1 87 ? 3.132 5.418 -3.909 1.00 87.25 87 GLN A CA 1
ATOM 655 C C . GLN A 1 87 ? 4.550 4.871 -3.669 1.00 87.25 87 GLN A C 1
ATOM 657 O O . GLN A 1 87 ? 5.495 5.648 -3.535 1.00 87.25 87 GLN A O 1
ATOM 662 N N . GLY A 1 88 ? 4.722 3.544 -3.615 1.00 89.94 88 GLY A N 1
ATOM 663 C CA . GLY A 1 88 ? 5.998 2.907 -3.286 1.00 89.94 88 GLY A CA 1
ATOM 664 C C . GLY A 1 88 ? 6.421 3.117 -1.830 1.00 89.94 88 GLY A C 1
ATOM 665 O O . GLY A 1 88 ? 7.614 3.085 -1.535 1.00 89.94 88 GLY A O 1
ATOM 666 N N . LEU A 1 89 ? 5.458 3.362 -0.936 1.00 91.31 89 LEU A N 1
ATOM 667 C CA . LEU A 1 89 ? 5.663 3.583 0.501 1.00 91.31 89 LEU A CA 1
ATOM 668 C C . LEU A 1 89 ? 5.336 2.343 1.343 1.00 91.31 89 LEU A C 1
ATOM 670 O O . LEU A 1 89 ? 5.565 2.339 2.545 1.00 91.31 89 LEU A O 1
ATOM 674 N N . ALA A 1 90 ? 4.833 1.285 0.711 1.00 94.88 90 ALA A N 1
ATOM 675 C CA . ALA A 1 90 ? 4.696 -0.043 1.290 1.00 94.88 90 ALA A CA 1
ATOM 676 C C . ALA A 1 90 ? 4.888 -1.114 0.207 1.00 94.88 90 ALA A C 1
ATOM 678 O O . ALA A 1 90 ? 4.646 -0.869 -0.978 1.00 94.88 90 ALA A O 1
ATOM 679 N N . ARG A 1 91 ? 5.306 -2.311 0.613 1.00 92.69 91 ARG A N 1
ATOM 680 C CA . ARG A 1 91 ? 5.379 -3.506 -0.235 1.00 92.69 91 ARG A CA 1
ATOM 681 C C . ARG A 1 91 ? 4.070 -4.272 -0.173 1.00 92.69 91 ARG A C 1
ATOM 683 O O . ARG A 1 91 ? 3.424 -4.313 0.871 1.00 92.69 91 ARG A O 1
ATOM 690 N N . ALA A 1 92 ? 3.694 -4.919 -1.269 1.00 92.06 92 ALA A N 1
ATOM 691 C CA . ALA A 1 92 ? 2.590 -5.869 -1.260 1.00 92.06 92 ALA A CA 1
ATOM 692 C C . ALA A 1 92 ? 3.080 -7.199 -0.674 1.00 92.06 92 ALA A C 1
ATOM 694 O O . ALA A 1 92 ? 3.929 -7.862 -1.270 1.00 92.06 92 ALA A O 1
ATOM 695 N N . TYR A 1 93 ? 2.520 -7.626 0.458 1.00 86.69 93 TYR A N 1
ATOM 696 C CA . TYR A 1 93 ? 2.914 -8.881 1.097 1.00 86.69 93 TYR A CA 1
ATOM 697 C C . TYR A 1 93 ? 1.685 -9.742 1.412 1.00 86.69 93 TYR A C 1
ATOM 699 O O . TYR A 1 93 ? 0.838 -9.329 2.206 1.00 86.69 93 TYR A O 1
ATOM 707 N N . PRO A 1 94 ? 1.552 -10.940 0.809 1.00 87.31 94 PRO A N 1
ATOM 708 C CA . PRO 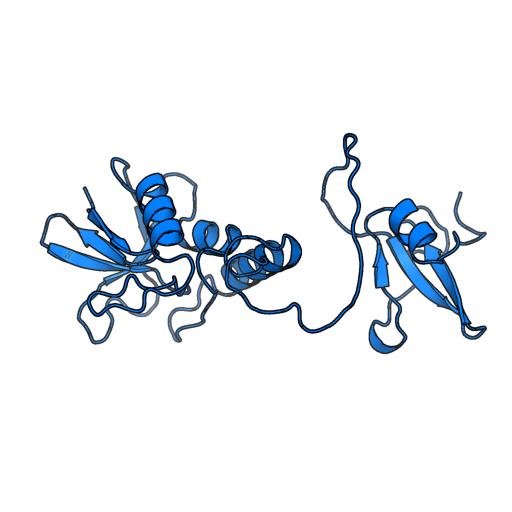A 1 94 ? 0.452 -11.832 1.130 1.00 87.31 94 PRO A CA 1
ATOM 709 C C . PRO A 1 94 ? 0.689 -12.443 2.510 1.00 87.31 94 PRO A C 1
ATOM 711 O O . PRO A 1 94 ? 1.633 -13.208 2.696 1.00 87.31 94 PRO A O 1
ATOM 714 N N . TYR A 1 95 ? -0.205 -12.160 3.453 1.00 85.44 95 TYR A N 1
ATOM 715 C CA . TYR A 1 95 ? -0.251 -12.820 4.756 1.00 85.44 95 TYR A CA 1
ATOM 716 C C . TYR A 1 95 ? -1.459 -13.770 4.794 1.00 85.44 95 TYR A C 1
ATOM 718 O O . TYR A 1 95 ? -2.546 -13.342 5.172 1.00 85.44 95 TYR A O 1
ATOM 726 N N . PRO A 1 96 ? -1.335 -15.046 4.370 1.00 89.19 96 PRO A N 1
ATOM 727 C CA . PRO A 1 96 ? -2.442 -15.992 4.451 1.00 89.19 96 PRO A CA 1
ATOM 728 C C . PRO A 1 96 ? -2.936 -16.160 5.896 1.00 89.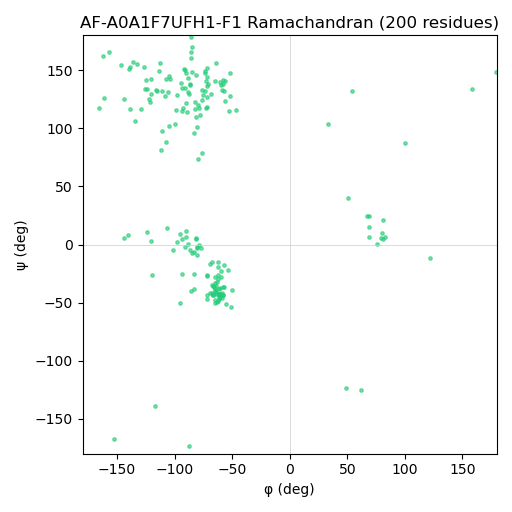19 96 PRO A C 1
ATOM 730 O O . PRO A 1 96 ? -2.108 -16.244 6.805 1.00 89.19 96 PRO A O 1
ATOM 733 N N . PRO A 1 97 ? -4.256 -16.282 6.115 1.00 94.62 97 PRO A N 1
ATOM 734 C CA . PRO A 1 97 ? -5.321 -16.404 5.107 1.00 94.62 97 PRO A CA 1
ATOM 735 C C . PRO A 1 97 ? -5.818 -15.073 4.493 1.00 94.62 97 PRO A C 1
ATOM 737 O O . PRO A 1 97 ? -6.588 -15.100 3.531 1.00 94.62 97 PRO A O 1
ATOM 740 N N . ASP A 1 98 ? -5.357 -13.925 4.989 1.00 94.44 98 ASP A N 1
ATOM 741 C CA . ASP A 1 98 ? -5.881 -12.580 4.708 1.00 94.44 98 ASP A CA 1
ATOM 742 C C . ASP A 1 98 ? -5.390 -12.012 3.365 1.00 94.44 98 ASP A C 1
ATOM 744 O O . ASP A 1 98 ? -4.509 -11.157 3.279 1.00 94.44 98 ASP A O 1
ATOM 748 N N . THR A 1 99 ? -5.938 -12.547 2.274 1.00 94.50 99 THR A N 1
ATOM 749 C CA . THR A 1 99 ? -5.445 -12.318 0.903 1.00 94.50 99 THR A CA 1
ATOM 750 C C . THR A 1 99 ? -6.500 -11.759 -0.051 1.00 94.50 99 THR A C 1
ATOM 752 O O . THR A 1 99 ? -6.259 -11.675 -1.260 1.00 94.50 99 THR A O 1
ATOM 755 N N . LYS A 1 100 ? -7.662 -11.329 0.463 1.00 94.44 100 LYS A N 1
ATOM 756 C CA . LYS A 1 100 ? -8.812 -10.876 -0.339 1.00 94.44 100 LYS A CA 1
ATOM 757 C C . LYS A 1 100 ? -8.462 -9.833 -1.405 1.00 94.44 100 LYS A C 1
ATOM 759 O O . LYS A 1 100 ? -8.976 -9.913 -2.520 1.00 94.44 100 LYS A O 1
ATOM 764 N N . PHE A 1 101 ? -7.574 -8.888 -1.089 1.00 93.06 101 PHE A N 1
ATOM 765 C CA . PHE A 1 101 ? -7.154 -7.816 -2.004 1.00 93.06 101 PHE A CA 1
ATOM 766 C C . PHE A 1 101 ? -5.739 -7.997 -2.579 1.00 93.06 101 PHE A C 1
ATOM 768 O O . PHE A 1 101 ? -5.205 -7.085 -3.206 1.00 93.06 101 PHE A O 1
ATOM 775 N N . GLN A 1 102 ? -5.136 -9.186 -2.465 1.00 92.25 102 GLN A N 1
ATOM 776 C CA . GLN A 1 102 ? -3.742 -9.402 -2.878 1.00 92.25 102 GLN A CA 1
ATOM 777 C C . GLN A 1 102 ? -3.477 -9.047 -4.350 1.00 92.25 102 GLN A C 1
ATOM 779 O O . GLN A 1 102 ? -2.422 -8.513 -4.688 1.00 92.25 102 GLN A O 1
ATOM 784 N N . ARG A 1 103 ? -4.439 -9.314 -5.245 1.00 88.00 103 ARG A N 1
ATOM 785 C CA . ARG A 1 103 ? -4.317 -8.949 -6.669 1.00 88.00 103 ARG A CA 1
ATOM 786 C C . ARG A 1 103 ? -4.276 -7.437 -6.890 1.00 88.00 103 ARG A C 1
ATOM 788 O O . ARG A 1 103 ? -3.638 -6.988 -7.837 1.00 88.00 103 ARG A O 1
ATOM 795 N N . GLU A 1 104 ? -4.973 -6.669 -6.061 1.00 90.81 104 GLU A N 1
ATOM 796 C CA . GLU A 1 104 ? -4.983 -5.211 -6.134 1.00 90.81 104 GLU A CA 1
ATOM 797 C C . GLU A 1 104 ? -3.647 -4.641 -5.657 1.00 90.81 104 GLU A C 1
ATOM 799 O O . GLU A 1 104 ? -3.032 -3.865 -6.386 1.00 90.81 104 GLU A O 1
ATOM 804 N N . PHE A 1 105 ? -3.134 -5.125 -4.521 1.00 94.75 105 PHE A N 1
ATOM 805 C CA . PHE A 1 105 ? -1.821 -4.724 -4.006 1.00 94.75 105 PHE A CA 1
ATOM 806 C C . PHE A 1 105 ? -0.687 -5.079 -4.969 1.00 94.75 105 PHE A C 1
ATOM 808 O O . PHE A 1 105 ? 0.160 -4.239 -5.251 1.00 94.75 105 PHE A O 1
ATOM 815 N N . ALA A 1 106 ? -0.705 -6.275 -5.565 1.00 89.69 106 ALA A N 1
ATOM 816 C CA . ALA A 1 106 ? 0.301 -6.665 -6.554 1.00 89.69 106 ALA A CA 1
ATOM 817 C C . ALA A 1 106 ? 0.297 -5.749 -7.795 1.00 89.69 106 ALA A C 1
ATOM 819 O O . ALA A 1 106 ? 1.354 -5.412 -8.335 1.00 89.69 106 ALA A O 1
ATOM 820 N N . ARG A 1 107 ? -0.887 -5.312 -8.250 1.00 89.69 107 ARG A N 1
ATOM 821 C CA . ARG A 1 107 ? -1.014 -4.355 -9.363 1.00 89.69 107 ARG A CA 1
ATOM 822 C C . ARG A 1 107 ? -0.514 -2.966 -8.976 1.00 89.69 107 ARG A C 1
ATOM 824 O O . ARG A 1 107 ? 0.170 -2.347 -9.785 1.00 89.69 107 ARG A O 1
ATOM 831 N N . ALA A 1 108 ? -0.833 -2.506 -7.768 1.00 85.69 108 ALA A N 1
ATOM 832 C CA . ALA A 1 108 ? -0.342 -1.238 -7.240 1.00 85.69 108 ALA A CA 1
ATOM 833 C C . ALA A 1 108 ? 1.189 -1.232 -7.136 1.00 85.69 108 ALA A C 1
ATOM 835 O O . ALA A 1 108 ? 1.837 -0.314 -7.631 1.00 85.69 108 ALA A O 1
ATOM 836 N N . GLU A 1 109 ? 1.785 -2.310 -6.618 1.00 88.19 109 GLU A N 1
ATOM 837 C CA . GLU A 1 109 ? 3.241 -2.423 -6.511 1.00 88.19 109 GLU A CA 1
ATOM 838 C C . GLU A 1 109 ? 3.900 -2.452 -7.895 1.00 88.19 109 GLU A C 1
ATOM 840 O O . GLU A 1 109 ? 4.914 -1.798 -8.123 1.00 88.19 109 GLU A O 1
ATOM 845 N N . THR A 1 110 ? 3.295 -3.158 -8.857 1.00 87.69 110 THR A N 1
ATOM 846 C CA . THR A 1 110 ? 3.774 -3.178 -10.248 1.00 87.69 110 THR A CA 1
ATOM 847 C C . THR A 1 110 ? 3.809 -1.768 -10.846 1.00 87.69 110 THR A C 1
ATOM 849 O O . THR A 1 110 ? 4.791 -1.403 -11.494 1.00 87.69 110 THR A O 1
ATOM 852 N N . ARG A 1 111 ? 2.770 -0.953 -10.608 1.00 85.44 111 ARG A N 1
ATOM 853 C CA . ARG A 1 111 ? 2.728 0.448 -11.059 1.00 85.44 111 ARG A CA 1
ATOM 854 C C . ARG A 1 111 ? 3.775 1.306 -10.352 1.00 85.44 111 ARG A C 1
ATOM 856 O O . ARG A 1 111 ? 4.487 2.048 -11.025 1.00 85.44 111 ARG A O 1
ATOM 863 N N . ALA A 1 112 ? 3.939 1.142 -9.041 1.00 84.25 112 ALA A N 1
ATOM 864 C CA . ALA A 1 112 ? 4.952 1.849 -8.262 1.00 84.25 112 ALA A CA 1
ATOM 865 C C . ALA A 1 112 ? 6.380 1.538 -8.748 1.00 84.25 112 ALA A C 1
ATOM 867 O O . ALA A 1 112 ? 7.190 2.450 -8.919 1.00 84.25 112 ALA A O 1
ATOM 868 N N . ARG A 1 113 ? 6.672 0.264 -9.049 1.00 83.75 113 ARG A N 1
ATOM 869 C CA . ARG A 1 113 ? 7.952 -0.180 -9.626 1.00 83.75 113 ARG A CA 1
ATOM 870 C C . ARG A 1 113 ? 8.194 0.416 -11.008 1.00 83.75 113 ARG A C 1
ATOM 872 O O . ARG A 1 113 ? 9.257 0.983 -11.245 1.00 83.75 113 ARG A O 1
ATOM 879 N N . ALA A 1 114 ? 7.209 0.330 -11.903 1.00 82.25 114 ALA A N 1
ATOM 880 C CA . ALA A 1 114 ? 7.313 0.890 -13.252 1.00 82.25 114 ALA A CA 1
ATOM 881 C C . ALA A 1 114 ? 7.531 2.414 -13.229 1.00 82.25 114 ALA A C 1
ATOM 883 O O . ALA A 1 114 ? 8.308 2.941 -14.022 1.00 82.25 114 ALA A O 1
ATOM 884 N N . GLY A 1 115 ? 6.888 3.111 -12.288 1.00 81.62 115 GLY A N 1
ATOM 885 C CA . GLY A 1 115 ? 7.056 4.547 -12.068 1.00 81.62 115 GLY A CA 1
ATOM 886 C C . GLY A 1 115 ? 8.301 4.935 -11.267 1.00 81.62 115 GLY A C 1
ATOM 887 O O . GLY A 1 115 ? 8.531 6.127 -11.079 1.00 81.62 115 GLY A O 1
ATOM 888 N N . ARG A 1 116 ? 9.097 3.966 -10.786 1.00 83.19 116 ARG A N 1
ATOM 889 C CA . ARG A 1 116 ? 10.253 4.190 -9.896 1.00 83.19 116 ARG A CA 1
ATOM 890 C C . ARG A 1 116 ? 9.889 5.056 -8.679 1.00 83.19 116 ARG A C 1
ATOM 892 O O . ARG A 1 116 ? 10.647 5.943 -8.286 1.00 83.19 116 ARG A O 1
ATOM 899 N N . LEU A 1 117 ? 8.702 4.819 -8.119 1.00 83.12 117 LEU A N 1
ATOM 900 C CA . LEU A 1 117 ? 8.143 5.578 -7.001 1.00 83.12 117 LEU A CA 1
ATOM 901 C C . LEU A 1 117 ? 8.646 5.043 -5.660 1.00 83.12 117 LEU A C 1
ATOM 903 O O . LEU A 1 117 ? 8.875 3.842 -5.509 1.00 83.12 117 LEU A O 1
ATOM 907 N N . GLY A 1 118 ? 8.784 5.940 -4.682 1.00 86.94 118 GLY A N 1
ATOM 908 C CA . GLY A 1 118 ? 9.177 5.598 -3.318 1.00 86.94 118 GLY A CA 1
ATOM 909 C C . GLY A 1 118 ? 10.414 4.701 -3.278 1.00 86.94 118 GLY A C 1
ATOM 910 O O . GLY A 1 118 ? 11.463 5.044 -3.833 1.00 86.94 118 GLY A O 1
ATOM 911 N N . MET A 1 119 ? 10.284 3.537 -2.639 1.00 85.69 119 MET A N 1
ATOM 912 C CA . MET A 1 119 ? 11.397 2.604 -2.435 1.00 85.69 119 MET A CA 1
ATOM 913 C C . MET A 1 119 ? 11.908 1.953 -3.723 1.00 85.69 119 MET A C 1
ATOM 915 O O . MET A 1 119 ? 13.002 1.400 -3.730 1.00 85.69 119 MET A O 1
ATOM 919 N N . TRP A 1 120 ? 11.146 2.036 -4.816 1.00 84.62 120 TRP A N 1
ATOM 920 C CA . TRP A 1 120 ? 11.535 1.529 -6.135 1.00 84.62 120 TRP A CA 1
ATOM 921 C C . TRP A 1 120 ? 12.351 2.547 -6.950 1.00 84.62 120 TRP A C 1
ATOM 923 O O . TRP A 1 120 ? 12.796 2.254 -8.062 1.00 84.62 120 TRP A O 1
ATOM 933 N N . GLY A 1 121 ? 12.511 3.765 -6.427 1.00 81.12 121 GLY A N 1
ATOM 934 C CA . GLY A 1 121 ? 13.376 4.802 -6.977 1.00 81.12 121 GLY A CA 1
ATOM 935 C C . GLY A 1 121 ? 14.816 4.708 -6.466 1.00 81.12 121 GLY A C 1
ATOM 936 O O . GLY A 1 121 ? 15.196 3.800 -5.737 1.00 81.12 121 GLY A O 1
ATOM 937 N N . SER A 1 122 ? 15.645 5.694 -6.811 1.00 76.69 122 SER A N 1
ATOM 938 C CA . SER A 1 122 ? 17.044 5.754 -6.353 1.00 76.69 122 SER A CA 1
ATOM 939 C C . SER A 1 122 ? 17.208 6.220 -4.899 1.00 76.69 122 SER A C 1
ATOM 941 O O . SER A 1 122 ? 18.331 6.273 -4.405 1.00 76.69 122 SER A O 1
ATOM 943 N N . VAL A 1 123 ? 16.114 6.580 -4.218 1.00 74.19 123 VAL A N 1
ATOM 944 C CA . VAL A 1 123 ? 16.129 7.179 -2.870 1.00 74.19 123 VAL A CA 1
ATOM 945 C C . VAL A 1 123 ? 16.642 6.196 -1.815 1.00 74.19 123 VAL A C 1
ATOM 947 O O . VAL A 1 123 ? 17.369 6.601 -0.915 1.00 74.19 123 VAL A O 1
ATOM 950 N N . CYS A 1 124 ? 16.331 4.905 -1.957 1.00 69.25 124 CYS A N 1
ATOM 951 C CA . CYS A 1 124 ? 16.697 3.879 -0.976 1.00 69.25 124 CYS A CA 1
ATOM 952 C C . CYS A 1 124 ? 17.993 3.124 -1.268 1.00 69.25 124 CYS A C 1
ATOM 954 O O . CYS A 1 124 ? 18.315 2.172 -0.562 1.00 69.25 124 CYS A O 1
ATOM 956 N N . GLY A 1 125 ? 18.765 3.566 -2.264 1.00 52.81 125 GLY A N 1
ATOM 957 C CA . GLY A 1 125 ? 20.106 3.035 -2.496 1.00 52.81 125 GLY A CA 1
ATOM 958 C C . GLY A 1 125 ? 20.153 1.578 -2.960 1.00 52.81 125 GLY A C 1
ATOM 959 O O . GLY A 1 125 ? 21.185 0.936 -2.784 1.00 52.81 125 GLY A O 1
ATOM 960 N N . GLU A 1 126 ? 19.093 1.055 -3.582 1.00 44.41 126 GLU A N 1
ATOM 961 C CA . GLU A 1 126 ? 19.239 -0.151 -4.395 1.00 44.41 126 GLU A CA 1
ATOM 962 C C . GLU A 1 126 ? 19.762 0.291 -5.773 1.00 44.41 126 GLU A C 1
ATOM 964 O O . GLU A 1 126 ? 19.096 1.081 -6.457 1.00 44.41 126 GLU A O 1
ATOM 969 N N . PRO A 1 127 ? 20.978 -0.119 -6.191 1.00 38.75 127 PRO A N 1
ATOM 970 C CA . PRO A 1 127 ? 21.374 0.078 -7.575 1.00 38.75 127 PRO A CA 1
ATOM 971 C C . PRO A 1 127 ? 20.316 -0.605 -8.450 1.00 38.75 127 PRO A C 1
ATOM 973 O O . PRO A 1 127 ? 19.836 -1.681 -8.078 1.00 38.75 127 PRO A O 1
ATOM 976 N N . PRO A 1 128 ? 19.920 -0.011 -9.592 1.00 42.81 128 PRO A N 1
ATOM 977 C CA . PRO A 1 128 ? 19.052 -0.716 -10.519 1.00 42.81 128 PRO A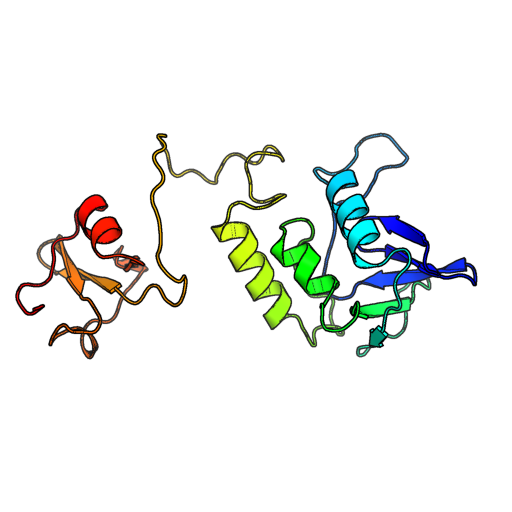 CA 1
ATOM 978 C C . PRO A 1 128 ? 19.702 -2.070 -10.802 1.00 42.81 128 PRO A C 1
ATOM 980 O O . PRO A 1 128 ? 20.890 -2.116 -11.135 1.00 42.81 128 PRO A O 1
ATOM 983 N N . ALA A 1 129 ? 18.947 -3.161 -10.632 1.00 42.81 129 ALA A N 1
ATOM 984 C CA . ALA A 1 129 ? 19.321 -4.432 -11.236 1.00 42.81 129 ALA A CA 1
ATOM 985 C C . ALA A 1 129 ? 19.686 -4.108 -12.690 1.00 42.81 129 ALA A C 1
ATOM 987 O O . ALA A 1 129 ? 18.888 -3.502 -13.405 1.00 42.81 129 ALA A O 1
ATOM 988 N N . ALA A 1 130 ? 20.957 -4.324 -13.013 1.00 41.66 130 ALA A N 1
ATOM 989 C CA . ALA A 1 130 ? 21.659 -3.605 -14.059 1.00 41.66 130 ALA A CA 1
ATOM 990 C C . ALA A 1 130 ? 20.915 -3.626 -15.398 1.00 41.66 130 ALA A C 1
ATOM 992 O O . ALA A 1 130 ? 20.855 -4.672 -16.026 1.00 41.66 130 ALA A O 1
ATOM 993 N N . GLU A 1 131 ? 20.471 -2.458 -15.864 1.00 40.66 131 GLU A N 1
ATOM 994 C CA . GLU A 1 131 ? 20.443 -2.115 -17.287 1.00 40.66 131 GLU A CA 1
ATOM 995 C C . GLU A 1 131 ? 20.902 -0.655 -17.409 1.00 40.66 131 GLU A C 1
ATOM 997 O O . GLU A 1 131 ? 20.353 0.253 -16.779 1.00 40.66 131 GLU A O 1
ATOM 1002 N N . GLY A 1 132 ? 22.030 -0.475 -18.096 1.00 33.03 132 GLY A N 1
ATOM 1003 C CA . GLY A 1 132 ? 22.834 0.741 -18.081 1.00 33.03 132 GLY A CA 1
ATOM 1004 C C . GLY A 1 132 ? 22.218 1.939 -18.806 1.00 33.03 132 GLY A C 1
ATOM 1005 O O . GLY A 1 132 ? 21.469 1.774 -19.759 1.00 33.03 132 GLY A O 1
ATOM 1006 N N . GLU A 1 133 ? 22.622 3.120 -18.311 1.00 43.75 133 GLU A N 1
ATOM 1007 C CA . GLU A 1 133 ? 23.049 4.326 -19.054 1.00 43.75 133 GLU A CA 1
ATOM 1008 C C . GLU A 1 133 ? 22.102 4.910 -20.128 1.00 43.75 133 GLU A C 1
ATOM 1010 O O . GLU A 1 133 ? 21.673 4.231 -21.042 1.00 43.75 133 GLU A O 1
ATOM 1015 N N . THR A 1 134 ? 21.794 6.205 -20.218 1.00 33.66 134 THR A N 1
ATOM 1016 C CA . THR A 1 134 ? 22.123 7.436 -19.485 1.00 33.66 134 THR A CA 1
ATOM 1017 C C . THR A 1 134 ? 21.062 8.492 -19.856 1.00 33.66 134 THR A C 1
ATOM 1019 O O . THR A 1 134 ? 20.333 8.373 -20.837 1.00 33.66 134 THR A O 1
ATOM 1022 N N . ALA A 1 135 ? 20.973 9.525 -19.022 1.00 41.69 135 ALA A N 1
ATOM 1023 C CA . ALA A 1 135 ? 20.049 10.653 -19.053 1.00 41.69 135 ALA A CA 1
ATOM 1024 C C . ALA A 1 135 ? 19.930 11.433 -20.384 1.00 41.69 135 ALA A C 1
ATOM 1026 O O . ALA A 1 135 ? 20.926 11.735 -21.031 1.00 41.69 135 ALA A O 1
ATOM 1027 N N . SER A 1 136 ? 18.741 11.968 -20.678 1.00 35.41 136 SER A N 1
ATOM 1028 C CA . SER A 1 136 ? 18.466 13.408 -20.491 1.00 35.41 136 SER A CA 1
ATOM 1029 C C . SER A 1 136 ? 17.043 13.808 -20.903 1.00 35.41 136 SER A C 1
ATOM 1031 O O . SER A 1 136 ? 16.386 13.209 -21.745 1.00 35.41 136 SER A O 1
ATOM 1033 N N . VAL A 1 137 ? 16.577 14.819 -20.184 1.00 44.00 137 VAL A N 1
ATOM 1034 C CA . VAL A 1 137 ? 15.238 15.399 -20.098 1.00 44.00 137 VAL A CA 1
ATOM 1035 C C . VAL A 1 137 ? 14.873 16.168 -21.371 1.00 44.00 137 VAL A C 1
ATOM 1037 O O . VAL A 1 137 ? 15.678 16.980 -21.811 1.00 44.00 137 VAL A O 1
ATOM 1040 N N . GLN A 1 138 ? 13.636 16.029 -21.866 1.00 39.22 138 GLN A N 1
ATOM 1041 C CA . GLN A 1 138 ? 12.774 17.178 -22.189 1.00 39.22 138 GLN A CA 1
ATOM 1042 C C . GLN A 1 138 ? 11.311 16.762 -22.399 1.00 39.22 138 GLN A C 1
ATOM 1044 O O . GLN A 1 138 ? 10.952 15.990 -23.281 1.00 39.22 138 GLN A O 1
ATOM 1049 N N . SER A 1 139 ? 10.477 17.311 -21.523 1.00 49.31 139 SER A N 1
ATOM 1050 C CA . SER A 1 139 ? 9.022 17.277 -21.494 1.00 49.31 139 SER A CA 1
ATOM 1051 C C . SER A 1 139 ? 8.383 17.853 -22.760 1.00 49.31 139 SER A C 1
ATOM 1053 O O . SER A 1 139 ? 8.744 18.958 -23.158 1.00 49.31 139 SER A O 1
ATOM 1055 N N . ASN A 1 140 ? 7.336 17.203 -23.279 1.00 35.19 140 ASN A N 1
ATOM 1056 C CA . ASN A 1 140 ? 6.119 17.916 -23.674 1.00 35.19 140 ASN A CA 1
ATOM 1057 C C . ASN A 1 140 ? 4.898 16.992 -23.815 1.00 35.19 140 ASN A C 1
ATOM 1059 O O . ASN A 1 140 ? 4.917 16.007 -24.540 1.00 35.19 140 ASN A O 1
ATOM 1063 N N . ALA A 1 141 ? 3.849 17.383 -23.090 1.00 40.94 141 ALA A N 1
ATOM 1064 C CA . ALA A 1 141 ? 2.424 17.213 -23.354 1.00 40.94 141 ALA A CA 1
ATOM 1065 C C . ALA A 1 141 ? 1.930 15.952 -24.100 1.00 40.94 141 ALA A C 1
ATOM 1067 O O . ALA A 1 141 ? 1.851 15.917 -25.323 1.00 40.94 141 ALA A O 1
ATOM 1068 N N . GLY A 1 142 ? 1.364 15.036 -23.306 1.00 45.12 142 GLY A N 1
ATOM 1069 C CA . GLY A 1 142 ? 0.003 14.548 -23.543 1.00 45.12 142 GLY A CA 1
ATOM 1070 C C . GLY A 1 142 ? -0.136 13.205 -24.246 1.00 45.12 142 GLY A C 1
ATOM 1071 O O . GLY A 1 142 ? -0.390 13.188 -25.440 1.00 45.12 142 GLY A O 1
ATOM 1072 N N . ILE A 1 143 ? -0.129 12.097 -23.494 1.00 39.19 143 ILE A N 1
ATOM 1073 C CA . ILE A 1 143 ? -0.747 10.833 -23.927 1.00 39.19 143 ILE A CA 1
ATOM 1074 C C . ILE A 1 143 ? -1.367 10.140 -22.705 1.00 39.19 143 ILE A C 1
ATOM 1076 O O . ILE A 1 143 ? -0.708 9.928 -21.690 1.00 39.19 143 ILE A O 1
ATOM 1080 N N . LEU A 1 144 ? -2.657 9.818 -22.806 1.00 35.47 144 LEU A N 1
ATOM 1081 C CA . LEU A 1 144 ? -3.406 9.009 -21.844 1.00 35.47 144 LEU A CA 1
ATOM 1082 C C . LEU A 1 144 ? -2.712 7.641 -21.650 1.00 35.47 144 LEU A C 1
ATOM 1084 O O . LEU A 1 144 ? -2.536 6.918 -22.633 1.00 35.47 144 LEU A O 1
ATOM 1088 N N . PRO A 1 145 ? -2.333 7.248 -20.420 1.00 42.12 145 PRO A N 1
ATOM 1089 C CA . PRO A 1 145 ? -1.676 5.975 -20.157 1.00 42.12 145 PRO A CA 1
ATOM 1090 C C . PRO A 1 145 ? -2.754 4.900 -20.048 1.00 42.12 145 PRO A C 1
ATOM 1092 O O . PRO A 1 145 ? -3.407 4.756 -19.017 1.00 42.12 145 PRO A O 1
ATOM 1095 N N . GLY A 1 146 ? -3.004 4.195 -21.148 1.00 47.69 146 GLY A N 1
ATOM 1096 C CA . GLY A 1 146 ? -4.190 3.345 -21.225 1.00 47.69 146 GLY A CA 1
ATOM 1097 C C . GLY A 1 146 ? -4.057 2.037 -21.976 1.00 47.69 146 GLY A C 1
ATOM 1098 O O . GLY A 1 146 ? -5.078 1.392 -22.136 1.00 47.69 146 GLY A O 1
ATOM 1099 N N . ALA A 1 147 ? -2.856 1.669 -22.425 1.00 53.34 147 ALA A N 1
ATOM 1100 C CA . ALA A 1 147 ? -2.379 0.314 -22.719 1.00 53.34 147 ALA A CA 1
ATOM 1101 C C . ALA A 1 147 ? -1.198 0.443 -23.686 1.00 53.34 147 ALA A C 1
ATOM 1103 O O . ALA A 1 147 ? -1.248 1.192 -24.659 1.00 53.34 147 ALA A O 1
ATOM 1104 N N . CYS A 1 148 ? -0.110 -0.273 -23.424 1.00 70.75 148 CYS A N 1
ATOM 1105 C CA . CYS A 1 148 ? 0.985 -0.370 -24.379 1.00 70.75 148 CYS A CA 1
ATOM 1106 C C . CYS A 1 148 ? 0.560 -1.337 -25.489 1.00 70.75 148 CYS A C 1
ATOM 1108 O O . CYS A 1 148 ? 0.864 -2.524 -25.457 1.00 70.75 148 CYS A O 1
ATOM 1110 N N . GLU A 1 149 ? -0.260 -0.840 -26.416 1.00 80.00 149 GLU A N 1
ATOM 1111 C CA . GLU A 1 149 ? -0.920 -1.635 -27.457 1.00 80.00 149 GLU A CA 1
ATOM 1112 C C . GLU A 1 149 ? -0.090 -1.746 -28.735 1.00 80.00 149 GLU A C 1
ATOM 1114 O O . GLU A 1 149 ? -0.600 -2.152 -29.769 1.00 80.00 149 GLU A O 1
ATOM 1119 N N . ILE A 1 150 ? 1.178 -1.350 -28.740 1.00 84.12 150 ILE A N 1
ATOM 1120 C CA . ILE A 1 150 ? 2.003 -1.459 -29.942 1.00 84.12 150 ILE A CA 1
ATOM 1121 C C . ILE A 1 150 ? 2.848 -2.716 -29.813 1.00 84.12 150 ILE A C 1
ATOM 1123 O O . ILE A 1 150 ? 3.679 -2.826 -28.927 1.00 84.12 150 ILE A O 1
ATOM 1127 N N . LYS A 1 151 ? 2.631 -3.690 -30.687 1.00 83.38 151 LYS A N 1
ATOM 1128 C CA . LYS A 1 151 ? 3.298 -4.994 -30.649 1.00 83.38 151 LYS A CA 1
ATOM 1129 C C . LYS A 1 151 ? 4.599 -4.946 -31.441 1.00 83.38 151 LYS A C 1
ATOM 1131 O O . LYS A 1 151 ? 4.544 -4.793 -32.654 1.00 83.38 151 LYS A O 1
ATOM 1136 N N . GLY A 1 152 ? 5.746 -5.090 -30.788 1.00 85.94 152 GLY A N 1
ATOM 1137 C CA . GLY A 1 152 ? 7.050 -5.231 -31.432 1.00 85.94 152 GLY A CA 1
ATOM 1138 C C . GLY A 1 152 ? 7.521 -6.679 -31.497 1.00 85.94 152 GLY A C 1
ATOM 1139 O O . GLY A 1 152 ? 8.021 -7.175 -30.492 1.00 85.94 152 GLY A O 1
ATOM 1140 N N . ASN A 1 153 ? 7.438 -7.316 -32.671 1.00 88.50 153 ASN A N 1
ATOM 1141 C CA . ASN A 1 153 ? 7.995 -8.648 -32.962 1.00 88.50 153 ASN A CA 1
ATOM 1142 C C . ASN A 1 153 ? 9.295 -8.658 -33.813 1.00 88.50 153 ASN A C 1
ATOM 1144 O O . ASN A 1 153 ? 9.457 -7.888 -34.769 1.00 88.50 153 ASN A O 1
ATOM 1148 N N . ILE A 1 154 ? 10.222 -9.563 -33.506 1.00 83.94 154 ILE A N 1
ATOM 1149 C CA . ILE A 1 154 ? 11.482 -9.710 -34.241 1.00 83.94 154 ILE A CA 1
ATOM 1150 C C . ILE A 1 154 ? 11.275 -10.785 -35.309 1.00 83.94 154 ILE A C 1
ATOM 1152 O O . ILE A 1 154 ? 11.043 -11.952 -35.012 1.00 83.94 154 ILE A O 1
ATOM 1156 N N . ALA A 1 155 ? 11.340 -10.403 -36.583 1.00 78.62 155 ALA A N 1
ATOM 1157 C CA . ALA A 1 155 ? 11.234 -11.360 -37.678 1.00 78.62 155 ALA A CA 1
ATOM 1158 C C . ALA A 1 155 ? 12.412 -12.349 -37.651 1.00 78.62 155 ALA A C 1
ATOM 1160 O O . ALA A 1 155 ? 13.502 -12.010 -37.197 1.00 78.62 155 ALA A O 1
ATOM 1161 N N . ALA A 1 156 ? 12.248 -13.540 -38.235 1.00 73.19 156 ALA A N 1
ATOM 1162 C CA . ALA A 1 156 ? 13.315 -14.550 -38.317 1.00 73.19 156 ALA A CA 1
ATOM 1163 C C . ALA A 1 156 ? 14.603 -14.052 -39.015 1.00 73.19 156 ALA A C 1
ATOM 1165 O O . ALA A 1 156 ? 15.669 -14.636 -38.856 1.00 73.19 156 ALA A O 1
ATOM 1166 N N . THR A 1 157 ? 14.516 -12.957 -39.776 1.00 76.75 157 THR A N 1
ATOM 1167 C CA . THR A 1 157 ? 15.651 -12.248 -40.386 1.00 76.75 157 THR A CA 1
ATOM 1168 C C . THR A 1 157 ? 16.413 -11.337 -39.411 1.00 76.75 157 THR A C 1
ATOM 1170 O O . THR A 1 157 ? 17.373 -10.689 -39.819 1.00 76.75 157 THR A O 1
ATOM 1173 N N . GLY A 1 158 ? 15.991 -11.256 -38.145 1.00 77.75 158 GLY A N 1
ATOM 1174 C CA . GLY A 1 158 ? 16.508 -10.338 -37.123 1.00 77.75 158 GLY A CA 1
ATOM 1175 C C . GLY A 1 158 ? 15.900 -8.933 -37.181 1.00 77.75 158 GLY A C 1
ATOM 1176 O O . GLY A 1 158 ? 16.349 -8.025 -36.482 1.00 77.75 158 GLY A O 1
ATOM 1177 N N . GLU A 1 159 ? 14.893 -8.724 -38.027 1.00 83.25 159 GLU A N 1
ATOM 1178 C CA . GLU A 1 159 ? 14.307 -7.408 -38.247 1.00 83.25 159 GLU A CA 1
ATOM 1179 C C . GLU A 1 159 ? 13.276 -7.063 -37.166 1.00 83.25 159 GLU A C 1
ATOM 1181 O O . GLU A 1 159 ? 12.285 -7.765 -36.985 1.00 83.25 159 GLU A O 1
ATOM 1186 N N . LYS A 1 160 ? 13.496 -5.949 -36.470 1.00 88.69 160 LYS A N 1
ATOM 1187 C CA . LYS A 1 160 ? 12.618 -5.428 -35.420 1.00 88.69 160 LYS A CA 1
ATOM 1188 C C . LYS A 1 160 ? 11.446 -4.661 -36.032 1.00 88.69 160 LYS A C 1
ATOM 1190 O O . LYS A 1 160 ? 11.642 -3.573 -36.580 1.00 88.69 160 LYS A O 1
ATOM 1195 N N . ILE A 1 161 ? 10.237 -5.216 -35.952 1.00 88.81 161 ILE A N 1
ATOM 1196 C CA . ILE A 1 161 ? 9.034 -4.646 -36.572 1.00 88.81 161 ILE A CA 1
ATOM 1197 C C . ILE A 1 161 ? 7.971 -4.354 -35.513 1.00 88.81 161 ILE A C 1
ATOM 1199 O O . ILE A 1 161 ? 7.644 -5.221 -34.711 1.00 88.81 161 ILE A O 1
ATOM 1203 N N . TYR A 1 162 ? 7.423 -3.136 -35.501 1.00 87.44 162 TYR A N 1
ATOM 1204 C CA . TYR A 1 162 ? 6.309 -2.788 -34.621 1.00 87.44 162 TYR A CA 1
ATOM 1205 C C . TYR A 1 162 ? 4.984 -2.647 -35.380 1.00 87.44 162 TYR A C 1
ATOM 1207 O O . TYR A 1 162 ? 4.921 -2.114 -36.492 1.00 87.44 162 TYR A O 1
ATOM 1215 N N . HIS A 1 163 ? 3.909 -3.097 -34.737 1.00 84.75 163 HIS A N 1
ATOM 1216 C CA . HIS A 1 163 ? 2.540 -3.070 -35.227 1.00 84.75 163 HIS A CA 1
ATOM 1217 C C . HIS A 1 163 ? 1.662 -2.284 -34.254 1.00 84.75 163 HIS A C 1
ATOM 1219 O O . HIS A 1 163 ? 1.554 -2.630 -33.081 1.00 84.75 163 HIS A O 1
ATOM 1225 N N . ILE A 1 164 ? 1.002 -1.244 -34.750 1.00 82.38 164 ILE A N 1
ATOM 1226 C CA . ILE A 1 164 ? -0.044 -0.514 -34.024 1.00 82.38 164 ILE A CA 1
ATOM 1227 C C . ILE A 1 164 ? -1.411 -1.202 -34.215 1.00 82.38 164 ILE A C 1
ATOM 1229 O O . ILE A 1 164 ? -1.585 -1.904 -35.216 1.00 82.38 164 ILE A O 1
ATOM 1233 N N . PRO A 1 165 ? -2.419 -0.955 -33.354 1.00 75.44 165 PRO A N 1
ATOM 1234 C CA . PRO A 1 165 ? -3.742 -1.591 -33.448 1.00 75.44 165 PRO A CA 1
ATOM 1235 C C . PRO A 1 165 ? -4.450 -1.469 -34.806 1.00 75.44 165 PRO A C 1
ATOM 1237 O O . PRO A 1 165 ? -5.309 -2.275 -35.141 1.00 75.44 165 PRO A O 1
ATOM 1240 N N . ARG A 1 166 ? -4.079 -0.474 -35.623 1.00 73.31 166 ARG A N 1
ATOM 1241 C CA . ARG A 1 166 ? -4.639 -0.244 -36.966 1.00 73.31 166 ARG A CA 1
ATOM 1242 C C . ARG A 1 166 ? -3.918 -0.992 -38.100 1.00 73.31 166 ARG A C 1
ATOM 1244 O O . ARG A 1 166 ? -4.304 -0.822 -39.255 1.00 73.31 166 ARG A O 1
ATOM 1251 N N . CYS A 1 167 ? -2.873 -1.774 -37.821 1.00 78.94 167 CYS A N 1
ATOM 1252 C CA . CYS A 1 167 ? -2.160 -2.545 -38.847 1.00 78.94 167 CYS A CA 1
ATOM 1253 C C . CYS A 1 167 ? -2.890 -3.845 -39.179 1.00 78.94 167 CYS A C 1
ATOM 1255 O O . CYS A 1 167 ? -3.425 -4.509 -38.293 1.00 78.94 167 CYS A O 1
ATOM 1257 N N . ARG A 1 168 ? -2.830 -4.274 -40.443 1.00 79.38 168 ARG A N 1
ATOM 1258 C CA . ARG A 1 168 ? -3.484 -5.520 -40.886 1.00 79.38 168 ARG A CA 1
ATOM 1259 C C . ARG A 1 168 ? -2.940 -6.766 -40.187 1.00 79.38 168 ARG A C 1
ATOM 1261 O O . ARG A 1 168 ? -3.677 -7.732 -40.008 1.00 79.38 168 ARG A O 1
ATOM 1268 N N . SER A 1 169 ? -1.669 -6.752 -39.796 1.00 76.25 169 SER A N 1
ATOM 1269 C CA . SER A 1 169 ? -1.030 -7.883 -39.114 1.00 76.25 169 SER A CA 1
ATOM 1270 C C . SER A 1 169 ? -1.134 -7.826 -37.589 1.00 76.25 169 SER A C 1
ATOM 1272 O O . SER A 1 169 ? -0.716 -8.770 -36.931 1.00 76.25 169 SER A O 1
ATOM 1274 N N . TYR A 1 170 ? -1.730 -6.777 -37.011 1.00 78.69 170 TYR A N 1
ATOM 1275 C CA . TYR A 1 170 ? -1.707 -6.545 -35.563 1.00 78.69 170 TYR A CA 1
ATOM 1276 C C . TYR A 1 170 ? -2.287 -7.702 -34.732 1.00 78.69 170 TYR A C 1
ATOM 1278 O O . TYR A 1 170 ? -1.703 -8.102 -33.725 1.00 78.69 170 TYR A O 1
ATOM 1286 N N . GLU A 1 171 ? -3.416 -8.278 -35.148 1.00 76.44 171 GLU A N 1
ATOM 1287 C CA . GLU A 1 171 ? -4.040 -9.403 -34.434 1.00 76.44 171 GLU A CA 1
ATOM 1288 C C . GLU A 1 171 ? -3.257 -10.713 -34.583 1.00 76.44 171 GLU A C 1
ATOM 1290 O O . GLU A 1 171 ? -3.303 -11.561 -33.697 1.00 76.44 171 GLU A O 1
ATOM 1295 N N . LYS A 1 172 ? -2.506 -10.859 -35.681 1.00 77.25 172 LYS A N 1
ATOM 1296 C CA . LYS A 1 172 ? -1.700 -12.052 -35.978 1.00 77.25 172 LYS A CA 1
ATOM 1297 C C . LYS A 1 172 ? -0.345 -12.023 -35.282 1.00 77.25 172 LYS A C 1
ATOM 1299 O O . LYS A 1 172 ? 0.230 -13.077 -35.033 1.00 77.25 172 LYS A O 1
ATOM 1304 N N . THR A 1 173 ? 0.160 -10.832 -34.974 1.00 75.62 173 THR A N 1
ATOM 1305 C CA . THR A 1 173 ? 1.401 -10.663 -34.229 1.00 75.62 173 THR A CA 1
ATOM 1306 C C . THR A 1 173 ? 1.174 -11.058 -32.768 1.00 75.62 173 THR A C 1
ATOM 1308 O O . THR A 1 173 ? 0.363 -10.452 -32.058 1.00 75.62 173 THR A O 1
ATOM 1311 N N . VAL A 1 174 ? 1.891 -12.082 -32.314 1.00 75.25 174 VAL A N 1
ATOM 1312 C CA . VAL A 1 174 ? 1.958 -12.517 -30.914 1.00 75.25 174 VAL A CA 1
ATOM 1313 C C . VAL A 1 174 ? 3.358 -12.192 -30.417 1.00 75.25 174 VAL A C 1
ATOM 1315 O O . VAL A 1 174 ? 4.315 -12.486 -31.117 1.00 75.25 174 VAL A O 1
ATOM 1318 N N . ILE A 1 175 ? 3.456 -11.559 -29.250 1.00 76.12 175 ILE A N 1
ATOM 1319 C CA . ILE A 1 175 ? 4.731 -11.120 -28.681 1.00 76.12 175 ILE A CA 1
ATOM 1320 C C . ILE A 1 175 ? 5.308 -12.218 -27.800 1.00 76.12 175 ILE A C 1
ATOM 1322 O O . ILE A 1 175 ? 4.682 -12.617 -26.816 1.00 76.12 175 ILE A O 1
ATOM 1326 N N . ASN A 1 176 ? 6.515 -12.659 -28.131 1.00 74.06 176 ASN A N 1
ATOM 1327 C CA . ASN A 1 176 ? 7.318 -13.554 -27.323 1.00 74.06 176 ASN A CA 1
ATOM 1328 C C . ASN A 1 176 ? 8.464 -12.804 -26.630 1.00 74.06 176 ASN A C 1
ATOM 1330 O O . ASN A 1 176 ? 9.518 -12.543 -27.211 1.00 74.06 176 ASN A O 1
ATOM 1334 N N . ALA A 1 177 ? 8.288 -12.517 -25.340 1.00 70.88 177 ALA A N 1
ATOM 1335 C CA . ALA A 1 177 ? 9.296 -11.826 -24.537 1.00 70.88 177 ALA A CA 1
ATOM 1336 C C . ALA A 1 177 ? 10.646 -12.567 -24.455 1.00 70.88 177 ALA A C 1
ATOM 1338 O O . ALA A 1 177 ? 11.669 -11.933 -24.207 1.00 70.88 177 ALA A O 1
ATOM 1339 N N . GLN A 1 178 ? 10.673 -13.888 -24.678 1.00 65.81 178 GLN A N 1
ATOM 1340 C CA . GLN A 1 178 ? 11.913 -14.677 -24.662 1.00 65.81 178 GLN A CA 1
ATOM 1341 C C . GLN A 1 178 ? 12.809 -14.401 -25.875 1.00 65.81 178 GLN A C 1
ATOM 1343 O O . GLN A 1 178 ? 14.027 -14.501 -25.763 1.00 65.81 178 GLN A O 1
ATOM 1348 N N . ASP A 1 179 ? 12.216 -13.988 -26.997 1.00 70.00 179 ASP A N 1
ATOM 1349 C CA . ASP A 1 179 ? 12.929 -13.652 -28.233 1.00 70.00 179 ASP A CA 1
ATOM 1350 C C . ASP A 1 179 ? 13.322 -12.161 -28.283 1.00 70.00 179 ASP A C 1
ATOM 1352 O O . ASP A 1 179 ? 13.817 -11.667 -29.295 1.00 70.00 179 ASP A O 1
ATOM 1356 N N . GLY A 1 180 ? 13.104 -11.418 -27.188 1.00 76.56 180 GLY A N 1
ATOM 1357 C CA . GLY A 1 180 ? 13.346 -9.974 -27.111 1.00 76.56 180 GLY A CA 1
ATOM 1358 C C . GLY A 1 180 ? 12.236 -9.119 -27.734 1.00 76.56 180 GLY A C 1
ATOM 1359 O O . GLY A 1 180 ? 12.407 -7.907 -27.898 1.00 76.56 180 GLY A O 1
ATOM 1360 N N . GLU A 1 181 ? 11.101 -9.730 -28.077 1.00 87.12 181 GLU A N 1
ATOM 1361 C CA . GLU A 1 181 ? 9.894 -9.040 -28.524 1.00 87.12 181 GLU A CA 1
ATOM 1362 C C . GLU A 1 181 ? 9.199 -8.353 -27.347 1.00 87.12 181 GLU A C 1
ATOM 1364 O O . GLU A 1 181 ? 9.231 -8.834 -26.214 1.00 87.12 181 GLU A O 1
ATOM 1369 N N . ARG A 1 182 ? 8.551 -7.212 -27.587 1.00 84.62 182 ARG A N 1
ATOM 1370 C CA . ARG A 1 182 ? 7.914 -6.449 -26.507 1.00 84.62 182 ARG A CA 1
ATOM 1371 C C . ARG A 1 182 ? 6.799 -5.546 -26.988 1.00 84.62 182 ARG A C 1
ATOM 1373 O O . ARG A 1 182 ? 6.679 -5.246 -28.173 1.00 84.62 182 ARG A O 1
ATOM 1380 N N . TRP A 1 183 ? 6.005 -5.074 -26.039 1.00 83.25 183 TRP A N 1
ATOM 1381 C CA . TRP A 1 183 ? 5.027 -4.030 -26.291 1.00 83.25 183 TRP A CA 1
ATOM 1382 C C . TRP A 1 183 ? 5.631 -2.637 -26.106 1.00 83.25 183 TRP A C 1
ATOM 1384 O O . TRP A 1 183 ? 6.441 -2.412 -25.208 1.00 83.25 183 TRP A O 1
ATOM 1394 N N . PHE A 1 184 ? 5.199 -1.704 -26.944 1.00 82.25 184 PHE A N 1
ATOM 1395 C CA . PHE A 1 184 ? 5.505 -0.285 -26.877 1.00 82.25 184 PHE A CA 1
ATOM 1396 C C . PHE A 1 184 ? 4.237 0.500 -26.559 1.00 82.25 184 PHE A C 1
ATO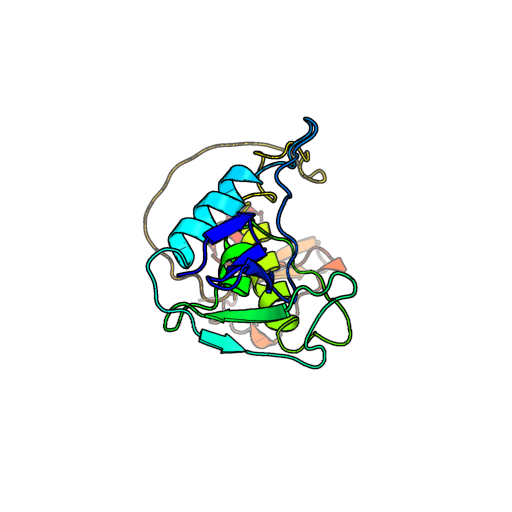M 1398 O O . PHE A 1 184 ? 3.123 0.101 -26.913 1.00 82.25 184 PHE A O 1
ATOM 1405 N N . CYS A 1 185 ? 4.408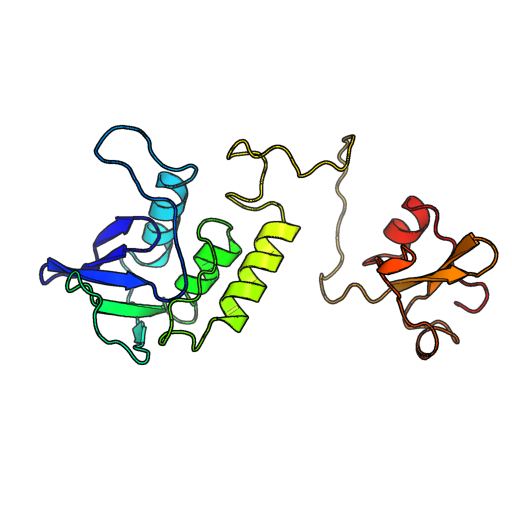 1.618 -25.868 1.00 76.75 185 CYS A N 1
ATOM 1406 C CA . CYS A 1 185 ? 3.300 2.486 -25.488 1.00 76.75 185 CYS A CA 1
ATOM 1407 C C . CYS A 1 185 ? 3.089 3.598 -26.522 1.00 76.75 185 CYS A C 1
ATOM 1409 O O . CYS A 1 185 ? 1.963 4.048 -26.719 1.00 76.75 185 CYS A O 1
ATOM 1411 N N . THR A 1 186 ? 4.143 3.969 -27.259 1.00 77.44 186 THR A N 1
ATOM 1412 C CA . THR A 1 186 ? 4.072 4.876 -28.408 1.00 77.44 186 THR A CA 1
ATOM 1413 C C . THR A 1 186 ? 4.906 4.361 -29.588 1.00 77.44 186 THR A C 1
ATOM 1415 O O . THR A 1 186 ? 5.828 3.560 -29.427 1.00 77.44 186 THR A O 1
ATOM 1418 N N . ALA A 1 187 ? 4.575 4.803 -30.806 1.00 75.38 187 ALA A N 1
ATOM 1419 C CA . ALA A 1 187 ? 5.355 4.467 -32.001 1.00 75.38 187 ALA A CA 1
ATOM 1420 C C . ALA A 1 187 ? 6.782 5.037 -31.917 1.00 75.38 187 ALA A C 1
ATOM 1422 O O . ALA A 1 187 ? 7.735 4.409 -32.369 1.00 75.38 187 ALA A O 1
ATOM 1423 N N . GLN A 1 188 ? 6.927 6.191 -31.265 1.00 76.50 188 GLN A N 1
ATOM 1424 C CA . GLN A 1 188 ? 8.208 6.849 -31.046 1.00 76.50 188 GLN A CA 1
ATOM 1425 C C . GLN A 1 188 ? 9.130 6.032 -30.128 1.00 76.50 188 GLN A C 1
ATOM 1427 O O . GLN A 1 188 ? 10.332 5.960 -30.388 1.00 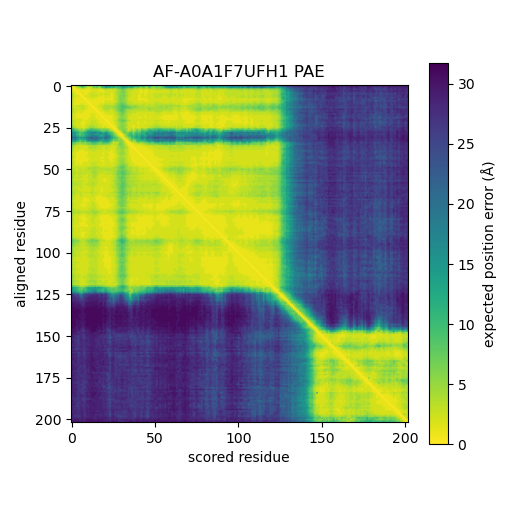76.50 188 GLN A O 1
ATOM 1432 N N . ASP A 1 189 ? 8.582 5.354 -29.113 1.00 76.38 189 ASP A N 1
ATOM 1433 C CA . ASP A 1 189 ? 9.354 4.442 -28.256 1.00 76.38 189 ASP A CA 1
ATOM 1434 C C . ASP A 1 189 ? 9.880 3.236 -29.044 1.00 76.38 189 ASP A C 1
ATOM 1436 O O . ASP A 1 189 ? 11.011 2.791 -28.836 1.00 76.38 189 ASP A O 1
ATOM 1440 N N . ALA A 1 190 ? 9.067 2.713 -29.968 1.00 81.56 190 ALA A N 1
ATOM 1441 C CA . ALA A 1 190 ? 9.464 1.616 -30.840 1.00 81.56 190 ALA A CA 1
ATOM 1442 C C . ALA A 1 190 ? 10.609 2.046 -31.771 1.00 81.56 190 ALA A C 1
ATOM 1444 O O . ALA A 1 190 ? 11.657 1.398 -31.812 1.00 81.56 190 ALA A O 1
ATOM 1445 N N . GLU A 1 191 ? 10.460 3.181 -32.450 1.00 81.56 191 GLU A N 1
ATOM 1446 C CA . GLU A 1 191 ? 11.469 3.711 -33.377 1.00 81.56 191 GLU A CA 1
ATOM 1447 C C . GLU A 1 191 ? 12.792 4.023 -32.676 1.00 81.56 191 GLU A C 1
ATOM 1449 O O . GLU A 1 191 ? 13.855 3.619 -33.151 1.00 81.56 191 GLU A O 1
ATOM 1454 N N . SER A 1 192 ? 12.725 4.633 -31.492 1.00 74.56 192 SER A N 1
ATOM 1455 C CA . SER A 1 192 ? 13.904 4.933 -30.670 1.00 74.56 192 SER A CA 1
ATOM 1456 C C . SER A 1 192 ? 14.608 3.665 -30.173 1.00 74.56 192 SER A C 1
ATOM 1458 O O . SER A 1 192 ? 15.822 3.651 -29.995 1.00 74.56 192 SER A O 1
ATOM 1460 N N . ALA A 1 193 ? 13.869 2.564 -30.009 1.00 78.25 193 ALA A N 1
ATOM 1461 C CA . ALA A 1 193 ? 14.411 1.247 -29.682 1.00 78.25 193 ALA A CA 1
ATOM 1462 C C . ALA A 1 193 ? 14.973 0.473 -30.896 1.00 78.25 193 ALA A C 1
ATOM 1464 O O . ALA A 1 193 ? 15.344 -0.703 -30.767 1.00 78.25 193 ALA A O 1
ATOM 1465 N N . GLY A 1 194 ? 15.007 1.097 -32.077 1.00 81.94 194 GLY A N 1
ATOM 1466 C CA . GLY A 1 194 ? 15.483 0.496 -33.322 1.00 81.94 194 GLY A CA 1
ATOM 1467 C C . GLY A 1 194 ? 14.453 -0.396 -34.014 1.00 81.94 194 GLY A C 1
ATOM 1468 O O . GLY A 1 194 ? 14.829 -1.266 -34.799 1.00 81.94 194 GLY A O 1
ATOM 1469 N N . TRP A 1 195 ? 13.167 -0.222 -33.708 1.00 88.75 195 TRP A N 1
ATOM 1470 C CA . TRP A 1 195 ? 12.075 -0.955 -34.333 1.00 88.75 195 TRP A CA 1
ATOM 1471 C C . TRP A 1 195 ? 11.455 -0.129 -35.446 1.00 88.75 195 TRP A C 1
ATOM 1473 O O . TRP A 1 195 ? 11.056 1.011 -35.235 1.00 88.75 195 TRP A O 1
ATOM 1483 N N . ARG A 1 196 ? 11.315 -0.707 -36.637 1.00 89.06 196 ARG A N 1
ATOM 1484 C CA . ARG A 1 196 ? 10.648 -0.017 -37.742 1.00 89.06 196 ARG A CA 1
ATOM 1485 C C . ARG A 1 196 ? 9.162 -0.337 -37.786 1.00 89.06 196 ARG A C 1
ATOM 1487 O O . ARG A 1 196 ? 8.737 -1.443 -37.452 1.00 89.06 196 ARG A O 1
ATOM 1494 N N . LYS A 1 197 ? 8.373 0.603 -38.296 1.00 86.75 197 LYS A N 1
ATOM 1495 C CA . LYS A 1 197 ? 6.946 0.388 -38.542 1.00 86.75 197 LYS A CA 1
ATOM 1496 C C . LYS A 1 197 ? 6.745 -0.752 -39.539 1.00 86.75 197 LYS A C 1
ATOM 1498 O O . LYS A 1 197 ? 7.493 -0.878 -40.520 1.00 86.75 197 LYS A O 1
ATOM 1503 N N . ALA A 1 198 ? 5.743 -1.595 -39.306 1.00 86.88 198 ALA A N 1
ATOM 1504 C CA . ALA A 1 198 ? 5.371 -2.605 -40.284 1.00 86.88 198 ALA A CA 1
ATOM 1505 C C . ALA A 1 198 ? 4.849 -1.943 -41.571 1.00 86.88 198 ALA A C 1
ATOM 1507 O O . ALA A 1 198 ? 4.155 -0.927 -41.537 1.00 86.88 198 ALA A O 1
ATOM 1508 N N . LYS A 1 199 ? 5.207 -2.506 -42.729 1.00 82.75 199 LYS A N 1
ATOM 1509 C CA . LYS A 1 199 ? 4.887 -1.923 -44.048 1.00 82.75 199 LYS A CA 1
ATOM 1510 C C . LYS A 1 199 ? 3.390 -1.986 -44.380 1.00 82.75 199 LYS A C 1
ATOM 1512 O O . LYS A 1 199 ? 2.932 -1.313 -45.292 1.00 82.75 199 LYS A O 1
ATOM 1517 N N . ASP A 1 200 ? 2.650 -2.817 -43.656 1.00 78.06 200 ASP A N 1
ATOM 1518 C CA . ASP A 1 200 ? 1.206 -3.029 -43.748 1.00 78.06 200 ASP A CA 1
ATOM 1519 C C . ASP A 1 200 ? 0.400 -2.158 -42.765 1.00 78.06 200 ASP A C 1
ATOM 1521 O O . ASP A 1 200 ? -0.821 -2.311 -42.653 1.00 78.06 200 ASP A O 1
ATOM 1525 N N . CYS A 1 201 ? 1.079 -1.267 -42.041 1.00 74.31 201 CYS A N 1
ATOM 1526 C CA . CYS A 1 201 ? 0.458 -0.248 -41.210 1.00 74.31 201 CYS A CA 1
ATOM 1527 C C . CYS A 1 201 ? 0.146 1.013 -42.040 1.00 74.31 201 CYS A C 1
ATOM 1529 O O . CYS A 1 201 ? 0.995 1.418 -42.836 1.00 74.31 201 CYS A O 1
ATOM 1531 N N . PRO A 1 202 ? -1.027 1.645 -41.844 1.00 67.06 202 PRO A N 1
ATOM 1532 C CA . PRO A 1 202 ? -1.397 2.898 -42.509 1.00 67.06 202 PRO A CA 1
ATOM 1533 C C . PRO A 1 202 ? -0.502 4.070 -42.099 1.00 67.06 202 PRO A C 1
ATOM 1535 O O . PRO A 1 202 ? 0.039 4.037 -40.967 1.00 67.06 202 PRO A O 1
#

InterPro domains:
  IPR016071 Staphylococcal nuclease (SNase-like), OB-fold [PF00565] (17-120)
  IPR016071 Staphylococcal nuclease (SNase-like), OB-fold [PS50830] (1-122)
  IPR016071 Staphylococcal nuclease (SNase-like), OB-fold [SM00318] (2-122)
  IPR035437 SNase-like, OB-fold superfamily [G3DSA:2.40.50.90] (1-123)
  IPR035437 SNase-like, OB-fold superfamily [SSF50199] (3-121)

Mean predicted aligned error: 15.2 Å

Nearest PDB structures (foldseek):
  4kd4-assembly1_A  TM=9.034E-01  e=4.405E-11  Staphylococcus aureus
  4qf4-assembly1_A  TM=9.033E-01  e=1.827E-10  Staphylococcus aureus
  4k5w-assembly1_A  TM=8.908E-01  e=1.341E-10  Staphylococcus aureus
  4k5x-assembly1_A  TM=8.885E-01  e=1.185E-10  Staphylococcus aureus
  3bdl-assembly1_A  TM=6.180E-01  e=1.523E-06  Homo sapiens

Organism: NCBI:txid1802397

Secondary structure (DSSP, 8-state):
-PEE-SSSEEE-TTS-EEEETTEEPPP--SSS-PPTTHHHHHHHHHHHHTTS-EEEE--S-SB-TTSPEEEEEEETTEEHHHHHHHTTSSEE--BTTB-TTHHHHHHHHHHHHHTT-GGGSGGG-PPPSS-------------------EEEEE-TTS-EEEE-TTSTTTTT----GGGT-EEESSHHHHHHTTPEEPTT--

Sequence (202 aa):
MARVIDGDTVELEDGSRLRYIGIDAPEVSSTGREECLAEAATAANVSLVEGKEVAVKTDVSDKDRYGRSLRYVYAGELFVNATLVEQGLARAYPYPPDTKFQREFARAETRARAGRLGMWGSVCGEPPAAEGETASVQSNAGILPGACEIKGNIAATGEKIYHIPRCRSYEKTVINAQDGERWFCTAQDAESAGWRKAKDCP

Radius of gyration: 21.98 Å; Cα contacts (8 Å, |Δi|>4): 367; chains: 1; bounding box: 37×34×67 Å

pLDDT: mean 80.45, std 16.49, range [33.03, 97.81]

Foldseek 3Di:
DWDQDWLAKIADPVRAIAGEPQKAFFDQDPPPDGAACGVVSSVLLCVQDPPADKDWDDDPDQADPVRHGYTFIDRDPDRSRLVCLLQVRIAGHHDPPRCPCSVSSVVSNVNCLVVCGGPNPPRRPDDPPDDDDDDDDDDDDDDDQDDLLWWWDQPPVRATEIDHPQFPCSVVDDADVVVVIDGGNDPVVCVVVVYDYDPRHD

Solvent-accessible surface area (backbone atoms only — not comparable to full-atom values): 11492 Å² total; per-residue (Å²): 110,53,48,68,77,34,34,46,35,34,31,40,81,87,70,49,40,37,37,42,54,38,49,49,37,34,52,72,46,94,86,73,74,56,35,70,55,10,68,58,15,22,52,48,37,36,73,61,47,51,97,51,74,68,51,74,39,71,65,80,51,62,52,50,99,85,68,30,33,34,27,45,44,22,41,76,91,43,51,47,56,46,50,37,15,38,50,20,33,23,44,58,42,82,48,82,84,38,42,93,58,46,73,55,24,51,52,24,31,53,51,6,49,76,66,36,26,48,63,54,22,74,82,58,69,59,74,72,84,86,75,81,89,80,89,83,90,80,91,78,88,88,76,86,90,81,64,56,61,23,45,27,41,60,42,97,87,71,46,40,31,32,30,45,80,80,18,79,55,34,86,76,60,70,71,47,64,89,77,72,17,44,67,24,72,44,74,65,58,32,44,75,72,67,23,42,75,42,89,67,40,128